Protein AF-A0AA37PFJ7-F1 (afdb_monomer_lite)

pLDDT: mean 74.72, std 22.12, range [34.47, 97.25]

Structure (mmCIF, N/CA/C/O backbone):
data_AF-A0AA37PFJ7-F1
#
_entry.id   AF-A0AA37PFJ7-F1
#
loop_
_atom_site.group_PDB
_atom_site.id
_atom_site.type_symbol
_atom_site.label_atom_id
_atom_site.label_alt_id
_atom_site.label_comp_id
_atom_site.label_asym_id
_atom_site.label_entity_id
_atom_site.label_seq_id
_atom_site.pdbx_PDB_ins_code
_atom_site.Cartn_x
_atom_site.Cartn_y
_atom_site.Cartn_z
_atom_site.occupancy
_atom_site.B_iso_or_equiv
_atom_site.auth_seq_id
_atom_site.auth_comp_id
_atom_site.auth_asym_id
_atom_site.auth_atom_id
_atom_site.pdbx_PDB_model_num
ATOM 1 N N . MET A 1 1 ? 37.209 66.286 32.927 1.00 44.06 1 MET A N 1
ATOM 2 C CA . MET A 1 1 ? 35.862 65.876 32.464 1.00 44.06 1 MET A CA 1
ATOM 3 C C . MET A 1 1 ? 36.017 65.627 30.972 1.00 44.06 1 MET A C 1
ATOM 5 O O . MET A 1 1 ? 36.435 66.546 30.296 1.00 44.06 1 MET A O 1
ATOM 9 N N . VAL A 1 2 ? 35.992 64.404 30.450 1.00 42.66 2 VAL A N 1
ATOM 10 C CA . VAL A 1 2 ? 34.821 63.535 30.268 1.00 42.66 2 VAL A CA 1
ATOM 11 C C . VAL A 1 2 ? 35.306 62.078 30.226 1.00 42.66 2 VAL A C 1
ATOM 13 O O . VAL A 1 2 ? 36.291 61.770 29.562 1.00 42.66 2 VAL A O 1
ATOM 16 N N . SER A 1 3 ? 34.635 61.210 30.981 1.00 43.53 3 SER A N 1
ATOM 17 C CA . SER A 1 3 ? 34.905 59.772 31.064 1.00 43.53 3 SER A CA 1
ATOM 18 C C . SER A 1 3 ? 34.132 59.056 29.953 1.00 43.53 3 SER A C 1
ATOM 20 O O . SER A 1 3 ? 32.911 59.192 29.884 1.00 43.53 3 SER A O 1
ATOM 22 N N . CYS A 1 4 ? 34.820 58.329 29.070 1.00 48.56 4 CYS A N 1
ATOM 23 C CA . CYS A 1 4 ? 34.180 57.508 28.041 1.00 48.56 4 CYS A CA 1
ATOM 24 C C . CYS A 1 4 ? 33.817 56.140 28.623 1.00 48.56 4 CYS A C 1
ATOM 26 O O . CYS A 1 4 ? 34.621 55.210 28.652 1.00 48.56 4 CYS A O 1
ATOM 28 N N . THR A 1 5 ? 32.581 56.045 29.099 1.00 54.16 5 THR A N 1
ATOM 29 C CA . THR A 1 5 ? 31.945 54.815 29.565 1.00 54.16 5 THR A CA 1
ATOM 30 C C . THR A 1 5 ? 31.661 53.901 28.369 1.00 54.16 5 THR A C 1
ATOM 32 O O . THR A 1 5 ? 30.782 54.187 27.558 1.00 54.16 5 THR A O 1
ATOM 35 N N . TYR A 1 6 ? 32.397 52.794 28.248 1.00 54.25 6 TYR A N 1
ATOM 36 C CA . TYR A 1 6 ? 32.083 51.722 27.302 1.00 54.25 6 TYR A CA 1
ATOM 37 C C . TYR A 1 6 ? 30.838 50.963 27.784 1.00 54.25 6 TYR A C 1
ATOM 39 O O . TYR A 1 6 ? 30.877 50.233 28.773 1.00 54.25 6 TYR A O 1
ATOM 47 N N . LEU A 1 7 ? 29.719 51.160 27.087 1.00 54.06 7 LEU A N 1
ATOM 48 C CA . LEU A 1 7 ? 28.482 50.402 27.266 1.00 54.06 7 LEU A CA 1
ATOM 49 C C . LEU A 1 7 ? 28.634 49.008 26.634 1.00 54.06 7 LEU A C 1
ATOM 51 O O . LEU A 1 7 ? 28.632 48.856 25.416 1.00 54.06 7 LEU A O 1
ATOM 55 N N . LEU A 1 8 ? 28.759 47.994 27.491 1.00 52.59 8 LEU A N 1
ATOM 56 C CA . LEU A 1 8 ? 28.626 46.573 27.165 1.00 52.59 8 LEU A CA 1
ATOM 57 C C . LEU A 1 8 ? 27.161 46.250 26.832 1.00 52.59 8 LEU A C 1
ATOM 59 O O . LEU A 1 8 ? 26.324 46.143 27.727 1.00 52.59 8 LEU A O 1
ATOM 63 N N . THR A 1 9 ? 26.842 46.053 25.555 1.00 57.44 9 THR A N 1
ATOM 64 C CA . THR A 1 9 ? 25.568 45.466 25.120 1.00 57.44 9 THR A CA 1
ATOM 65 C C . THR A 1 9 ? 25.668 43.938 25.120 1.00 57.44 9 THR A C 1
ATOM 67 O O . THR A 1 9 ? 26.065 43.308 24.143 1.00 57.44 9 THR A O 1
ATOM 70 N N . LEU A 1 10 ? 25.300 43.320 26.244 1.00 52.41 10 LEU A N 1
ATOM 71 C CA . LEU A 1 10 ? 25.029 41.882 26.327 1.00 52.41 10 LEU A CA 1
ATOM 72 C C . LEU A 1 10 ? 23.707 41.575 25.606 1.00 52.41 10 LEU A C 1
ATOM 74 O O . LEU A 1 10 ? 22.629 41.858 26.128 1.00 52.41 10 LEU A O 1
ATOM 78 N N . LEU A 1 11 ? 23.777 40.978 24.412 1.00 52.12 11 LEU A N 1
ATOM 79 C CA . LEU A 1 11 ? 22.624 40.304 23.812 1.00 52.12 11 LEU A CA 1
ATOM 80 C C . LEU A 1 11 ? 22.336 39.026 24.610 1.00 52.12 11 LEU A C 1
ATOM 82 O O . LEU A 1 11 ? 23.033 38.021 24.475 1.00 52.12 11 LEU A O 1
ATOM 86 N N . ALA A 1 12 ? 21.291 39.058 25.433 1.00 55.38 12 ALA A N 1
ATOM 87 C CA . ALA A 1 12 ? 20.716 37.853 26.010 1.00 55.38 12 ALA A CA 1
ATOM 88 C C . ALA A 1 12 ? 19.973 37.078 24.909 1.00 55.38 12 ALA A C 1
ATOM 90 O O . ALA A 1 12 ? 18.886 37.463 24.482 1.00 55.38 12 ALA A O 1
ATOM 91 N N . ALA A 1 13 ? 20.569 35.982 24.438 1.00 54.69 13 ALA A N 1
ATOM 92 C CA . ALA A 1 13 ? 19.876 34.995 23.624 1.00 54.69 13 ALA A CA 1
ATOM 93 C C . ALA A 1 13 ? 18.860 34.255 24.508 1.00 54.69 13 ALA A C 1
ATOM 95 O O . ALA A 1 13 ? 19.228 33.445 25.360 1.00 54.69 13 ALA A O 1
ATOM 96 N N . THR A 1 14 ? 17.571 34.531 24.323 1.00 52.75 14 THR A N 1
ATOM 97 C CA . THR A 1 14 ? 16.493 33.724 24.897 1.00 52.75 14 THR A CA 1
ATOM 98 C C . THR A 1 14 ? 16.440 32.387 24.163 1.00 52.75 14 THR A C 1
ATOM 100 O O . THR A 1 14 ? 15.768 32.223 23.147 1.00 52.75 14 THR A O 1
ATOM 103 N N . ALA A 1 15 ? 17.166 31.395 24.675 1.00 53.59 15 ALA A N 1
ATOM 104 C CA . ALA A 1 15 ? 16.909 30.009 24.320 1.00 53.59 15 ALA A CA 1
ATOM 105 C C . ALA A 1 15 ? 15.513 29.642 24.849 1.00 53.59 15 ALA A C 1
ATOM 107 O O . ALA A 1 15 ? 15.314 29.482 26.054 1.00 53.59 15 ALA A O 1
ATOM 108 N N . ALA A 1 16 ? 14.531 29.538 23.953 1.00 52.28 16 ALA A N 1
ATOM 109 C CA . ALA A 1 16 ? 13.254 28.913 24.259 1.00 52.28 16 ALA A CA 1
ATOM 110 C C . ALA A 1 16 ? 13.515 27.430 24.552 1.00 52.28 16 ALA A C 1
ATOM 112 O O . ALA A 1 16 ? 13.625 26.602 23.649 1.00 52.28 16 ALA A O 1
ATOM 113 N N . ILE A 1 17 ? 13.662 27.098 25.831 1.00 49.66 17 ILE A N 1
ATOM 114 C CA . ILE A 1 17 ? 13.702 25.716 26.290 1.00 49.66 17 ILE A CA 1
ATOM 115 C C . ILE A 1 17 ? 12.264 25.208 26.188 1.00 49.66 17 ILE A C 1
ATOM 117 O O . ILE A 1 17 ? 11.432 25.484 27.051 1.00 49.66 17 ILE A O 1
ATOM 121 N N . ALA A 1 18 ? 11.943 24.502 25.104 1.00 44.62 18 ALA A N 1
ATOM 122 C CA . ALA A 1 18 ? 10.756 23.662 25.059 1.00 44.62 18 ALA A CA 1
ATOM 123 C C . ALA A 1 18 ? 10.947 22.561 26.112 1.00 44.62 18 ALA A C 1
ATOM 125 O O . ALA A 1 18 ? 11.564 21.527 25.860 1.00 44.62 18 ALA A O 1
ATOM 126 N N . SER A 1 19 ? 10.508 22.841 27.339 1.00 48.56 19 SER A N 1
ATOM 127 C CA . SER A 1 19 ? 10.578 21.894 28.442 1.00 48.56 19 SER A CA 1
ATOM 128 C C . SER A 1 19 ? 9.683 20.697 28.105 1.00 48.56 19 SER 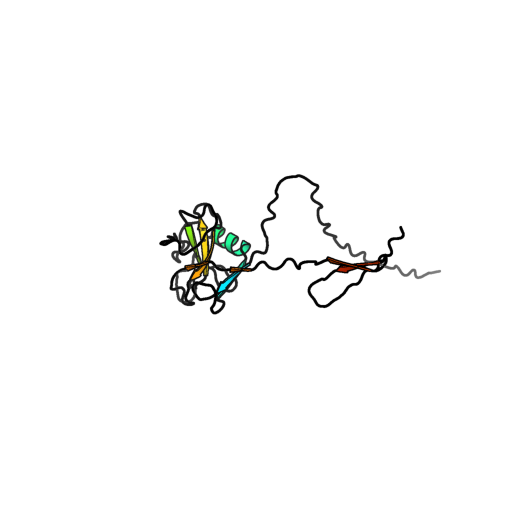A C 1
ATOM 130 O O . SER A 1 19 ? 8.525 20.904 27.726 1.00 48.56 19 SER A O 1
ATOM 132 N N . PRO A 1 20 ? 10.173 19.449 28.203 1.00 50.50 20 PRO A N 1
ATOM 133 C CA . PRO A 1 20 ? 9.321 18.290 28.012 1.00 50.50 20 PRO A CA 1
ATOM 134 C C . PRO A 1 20 ? 8.233 18.308 29.087 1.00 50.50 20 PRO A C 1
ATOM 136 O O . PRO A 1 20 ? 8.514 18.229 30.285 1.00 50.50 20 PRO A O 1
ATOM 139 N N . VAL A 1 21 ? 6.979 18.426 28.647 1.00 49.16 21 VAL A N 1
ATOM 140 C CA . VAL A 1 21 ? 5.801 18.295 29.505 1.00 49.16 21 VAL A CA 1
ATOM 141 C C . VAL A 1 21 ? 5.870 16.925 30.176 1.00 49.16 21 VAL A C 1
ATOM 143 O O . VAL A 1 21 ? 5.708 15.891 29.528 1.00 49.16 21 VAL A O 1
ATOM 146 N N . ARG A 1 22 ? 6.131 16.903 31.486 1.00 38.47 22 ARG A N 1
ATOM 147 C CA . ARG A 1 22 ? 5.979 15.688 32.285 1.00 38.47 22 ARG A CA 1
ATOM 148 C C . ARG A 1 22 ? 4.489 15.438 32.471 1.00 38.47 22 ARG A C 1
ATOM 150 O O . ARG A 1 22 ? 3.836 16.110 33.263 1.00 38.47 22 ARG A O 1
ATOM 157 N N . LEU A 1 23 ? 3.956 14.479 31.719 1.00 38.97 23 LEU A N 1
ATOM 158 C CA . LEU A 1 23 ? 2.623 13.941 31.957 1.00 38.97 23 LEU A CA 1
ATOM 159 C C . LEU A 1 23 ? 2.642 13.184 33.288 1.00 38.97 23 LEU A C 1
ATOM 161 O O . LEU A 1 23 ? 3.311 12.163 33.439 1.00 38.97 23 LEU A O 1
ATOM 165 N N . SER A 1 24 ? 1.941 13.760 34.260 1.00 43.47 24 SER A N 1
ATOM 166 C CA . SER A 1 24 ? 1.684 13.172 35.566 1.00 43.47 24 SER A CA 1
ATOM 167 C C . SER A 1 24 ? 0.858 11.892 35.421 1.00 43.47 24 SER A C 1
ATOM 169 O O . SER A 1 24 ? -0.061 11.823 34.605 1.00 43.47 24 SER A O 1
ATOM 171 N N . ASN A 1 25 ? 1.218 10.896 36.228 1.00 46.00 25 ASN A N 1
ATOM 172 C CA . ASN A 1 25 ? 0.570 9.600 36.395 1.00 46.00 25 ASN A CA 1
ATOM 173 C C . ASN A 1 25 ? -0.961 9.660 36.289 1.00 46.00 25 ASN A C 1
ATOM 175 O O . ASN A 1 25 ? -1.621 10.174 37.190 1.00 46.00 25 ASN A O 1
ATOM 179 N N . GLN A 1 26 ? -1.515 9.000 35.274 1.00 39.00 26 GLN A N 1
ATOM 180 C CA . GLN A 1 26 ? -2.791 8.303 35.400 1.00 39.00 26 GLN A CA 1
ATOM 181 C C . GLN A 1 26 ? -2.693 6.955 34.687 1.00 39.00 26 GLN A C 1
ATOM 183 O O . GLN A 1 26 ? -2.233 6.877 33.550 1.00 39.00 26 GLN A O 1
ATOM 188 N N . ASN A 1 27 ? -3.131 5.905 35.386 1.00 42.22 27 ASN A N 1
ATOM 189 C CA . ASN A 1 27 ? -3.276 4.515 34.946 1.00 42.22 27 ASN A CA 1
ATOM 190 C C . ASN A 1 27 ? -4.307 4.359 33.806 1.00 42.22 27 ASN A C 1
ATOM 192 O O . ASN A 1 27 ? -5.253 3.582 33.898 1.00 42.22 27 ASN A O 1
ATOM 196 N N . GLY A 1 28 ? -4.134 5.092 32.713 1.00 35.62 28 GLY A N 1
ATOM 197 C CA . GLY A 1 28 ? -4.695 4.756 31.417 1.00 35.62 28 GLY A CA 1
ATOM 198 C C . GLY A 1 28 ? -3.592 4.094 30.612 1.00 35.62 28 GLY A C 1
ATOM 199 O O . GLY A 1 28 ? -2.492 4.633 30.509 1.00 35.62 28 GLY A O 1
ATOM 200 N N . THR A 1 29 ? -3.856 2.929 30.031 1.00 34.47 29 THR A N 1
ATOM 201 C CA . THR A 1 29 ? -2.996 2.336 29.003 1.00 34.47 29 THR A CA 1
ATOM 202 C C . THR A 1 29 ? -3.024 3.257 27.782 1.00 34.47 29 THR A C 1
ATOM 204 O O . THR A 1 29 ? -3.732 3.029 26.802 1.00 34.47 29 THR A O 1
ATOM 207 N N . VAL A 1 30 ? -2.260 4.347 27.838 1.00 35.28 30 VAL A N 1
ATOM 208 C CA . VAL A 1 30 ? -1.892 5.126 26.668 1.00 35.28 30 VAL A CA 1
ATOM 209 C C . VAL A 1 30 ? -1.011 4.188 25.862 1.00 35.28 30 VAL A C 1
ATOM 211 O O . VAL A 1 30 ? 0.186 4.059 26.109 1.00 35.28 30 VAL A O 1
ATOM 214 N N . LYS A 1 31 ? -1.615 3.480 24.901 1.00 39.28 31 LYS A N 1
ATOM 215 C CA . LYS A 1 31 ? -0.871 2.991 23.746 1.00 39.28 31 LYS A CA 1
ATOM 216 C C . LYS A 1 31 ? -0.288 4.240 23.107 1.00 39.28 31 LYS A C 1
ATOM 218 O O . LYS A 1 31 ? -0.955 4.889 22.303 1.00 39.28 31 LYS A O 1
ATOM 223 N N . ILE A 1 32 ? 0.931 4.600 23.501 1.00 42.00 32 ILE A N 1
ATOM 224 C CA . ILE A 1 32 ? 1.803 5.420 22.677 1.00 42.00 32 ILE A CA 1
ATOM 225 C C . ILE A 1 32 ? 1.783 4.678 21.347 1.00 42.00 32 ILE A C 1
ATOM 227 O O . ILE A 1 32 ? 2.291 3.559 21.249 1.00 42.00 32 ILE A O 1
ATOM 231 N N . ARG A 1 33 ? 1.032 5.210 20.372 1.00 45.19 33 ARG A N 1
ATOM 232 C CA . ARG A 1 33 ? 1.065 4.713 18.998 1.00 45.19 33 ARG A CA 1
ATOM 233 C C . ARG A 1 33 ? 2.544 4.595 18.693 1.00 45.19 33 ARG A C 1
ATOM 235 O O . ARG A 1 33 ? 3.248 5.569 18.932 1.00 45.19 33 ARG A O 1
ATOM 242 N N . GLN A 1 34 ? 3.007 3.411 18.305 1.00 50.22 34 GLN A N 1
ATOM 243 C CA . GLN A 1 34 ? 4.405 3.161 17.968 1.00 50.22 34 GLN A CA 1
ATOM 244 C C . GLN A 1 34 ? 4.764 4.028 16.750 1.00 50.22 34 GLN A C 1
ATOM 246 O O . GLN A 1 34 ? 4.781 3.562 15.615 1.00 50.22 34 GLN A O 1
ATOM 251 N N . SER A 1 35 ? 4.955 5.323 16.989 1.00 48.84 35 SER A N 1
ATOM 252 C CA . SER A 1 35 ? 5.447 6.317 16.057 1.00 48.84 35 SER A CA 1
ATOM 253 C C . SER A 1 35 ? 6.866 5.889 15.737 1.00 48.84 35 SER A C 1
ATOM 255 O O . SER A 1 35 ? 7.705 5.842 16.638 1.00 48.84 35 SER A O 1
ATOM 257 N N . GLY A 1 36 ? 7.098 5.485 14.491 1.00 65.94 36 GLY A N 1
ATOM 258 C CA . GLY A 1 36 ? 8.381 4.926 14.055 1.00 65.94 36 GLY A CA 1
ATOM 259 C C . GLY A 1 36 ? 8.338 3.483 13.549 1.00 65.94 36 GLY A C 1
ATOM 260 O O . GLY A 1 36 ? 9.388 2.927 13.251 1.00 65.94 36 GLY A O 1
ATOM 261 N N . GLN A 1 37 ? 7.162 2.862 13.411 1.00 86.69 37 GLN A N 1
ATOM 262 C CA . GLN A 1 37 ? 7.065 1.586 12.696 1.00 86.69 37 GLN A CA 1
ATOM 263 C C . GLN A 1 37 ? 7.320 1.780 11.201 1.00 86.69 37 GLN A C 1
ATOM 265 O O . GLN A 1 37 ? 6.560 2.475 10.519 1.00 86.69 37 GLN A O 1
ATOM 270 N N . VAL A 1 38 ? 8.378 1.146 10.699 1.00 91.00 38 VAL A N 1
ATOM 271 C CA . VAL A 1 38 ? 8.742 1.136 9.281 1.00 91.00 38 VAL A CA 1
ATOM 272 C C . VAL A 1 38 ? 8.499 -0.261 8.729 1.00 91.00 38 VAL A C 1
ATOM 274 O O . VAL A 1 38 ? 8.903 -1.259 9.322 1.00 91.00 38 VAL A O 1
ATOM 277 N N . TYR A 1 39 ? 7.800 -0.340 7.601 1.00 92.62 39 TYR A N 1
ATOM 278 C CA . TYR A 1 39 ? 7.599 -1.585 6.873 1.00 92.62 39 TYR A CA 1
ATOM 279 C C . TYR A 1 39 ? 8.597 -1.657 5.730 1.00 92.62 39 TYR A C 1
ATOM 281 O O . TYR A 1 39 ? 8.601 -0.784 4.861 1.00 92.62 39 TYR A O 1
ATOM 289 N N . VAL A 1 40 ? 9.394 -2.720 5.710 1.00 93.69 40 VAL A N 1
ATOM 290 C CA . VAL A 1 40 ? 10.349 -3.012 4.642 1.00 93.69 40 VAL A CA 1
ATOM 291 C C . VAL A 1 40 ? 9.772 -4.108 3.761 1.00 93.69 40 VAL A C 1
ATOM 293 O O . VAL A 1 40 ? 9.482 -5.218 4.214 1.00 93.69 40 VAL A O 1
ATOM 296 N N . CYS A 1 41 ? 9.591 -3.787 2.485 1.00 93.94 41 CYS A N 1
ATOM 297 C CA . CYS A 1 41 ? 9.020 -4.688 1.498 1.00 93.94 41 CYS A CA 1
ATOM 298 C C . CYS A 1 41 ? 10.114 -5.230 0.582 1.00 93.94 41 CYS A C 1
ATOM 300 O O . CYS A 1 41 ? 10.867 -4.457 -0.018 1.00 93.94 41 CYS A O 1
ATOM 302 N N . LYS A 1 42 ? 10.172 -6.553 0.428 1.00 94.56 42 LYS A N 1
ATOM 303 C CA . LYS A 1 42 ? 11.129 -7.237 -0.451 1.00 94.56 42 LYS A CA 1
ATOM 304 C C . LYS A 1 42 ? 10.407 -8.163 -1.423 1.00 94.56 42 LYS A C 1
ATOM 306 O O . LYS A 1 42 ? 9.259 -8.540 -1.190 1.00 94.56 42 LYS A O 1
ATOM 311 N N . ALA A 1 43 ? 11.089 -8.511 -2.508 1.00 92.75 43 ALA A N 1
ATOM 312 C CA . ALA A 1 43 ? 10.621 -9.506 -3.461 1.00 92.75 43 ALA A CA 1
ATOM 313 C C . ALA A 1 43 ? 10.556 -10.909 -2.854 1.00 92.75 43 ALA A C 1
ATOM 315 O O . ALA A 1 43 ? 11.242 -11.194 -1.872 1.00 92.75 43 ALA A O 1
ATOM 316 N N . GLY A 1 44 ? 9.760 -11.775 -3.485 1.00 89.94 44 GLY A N 1
ATOM 317 C CA . GLY A 1 44 ? 9.537 -13.147 -3.032 1.00 89.94 44 GLY A CA 1
ATOM 318 C C . GLY A 1 44 ? 8.483 -13.247 -1.930 1.00 89.94 44 GLY A C 1
ATOM 319 O O . GLY A 1 44 ? 8.314 -12.334 -1.124 1.00 89.94 44 GLY A O 1
ATOM 320 N N . ALA A 1 45 ? 7.776 -14.378 -1.887 1.00 88.69 45 ALA A N 1
ATOM 321 C CA . ALA A 1 45 ? 6.659 -14.608 -0.966 1.00 88.69 45 ALA A CA 1
ATOM 322 C C . ALA A 1 45 ? 7.054 -14.496 0.520 1.00 88.69 45 ALA A C 1
ATOM 324 O O . ALA A 1 45 ? 6.210 -14.225 1.373 1.00 88.69 45 ALA A O 1
ATOM 325 N N . ASN A 1 46 ? 8.344 -14.679 0.823 1.00 88.44 46 ASN A N 1
ATOM 326 C CA . ASN A 1 46 ? 8.893 -14.660 2.176 1.00 88.44 46 ASN A CA 1
ATOM 327 C C . ASN A 1 46 ? 9.733 -13.406 2.485 1.00 88.44 46 ASN A C 1
ATOM 329 O O . ASN A 1 46 ? 10.368 -13.358 3.535 1.00 88.44 46 ASN A O 1
ATOM 333 N N . ASN A 1 47 ? 9.729 -12.380 1.622 1.00 89.25 47 ASN A N 1
ATOM 334 C CA . ASN A 1 47 ? 10.606 -11.200 1.727 1.00 89.25 47 ASN A CA 1
ATOM 335 C C . ASN A 1 47 ? 12.115 -11.533 1.726 1.00 89.25 47 ASN A C 1
ATOM 337 O O . ASN A 1 47 ? 12.905 -10.889 2.420 1.00 89.25 47 ASN A O 1
ATOM 341 N N . ASP A 1 48 ? 12.526 -12.533 0.960 1.00 89.38 48 ASP A N 1
ATOM 342 C CA . ASP A 1 48 ? 13.901 -13.032 0.848 1.00 89.38 48 ASP A CA 1
ATOM 343 C C . ASP A 1 48 ? 14.672 -12.451 -0.350 1.00 89.38 48 ASP A C 1
ATOM 345 O O . ASP A 1 48 ? 15.888 -12.612 -0.450 1.00 89.38 48 ASP A O 1
ATOM 349 N N . GLY A 1 49 ? 13.985 -11.743 -1.245 1.00 90.19 49 GLY A N 1
ATOM 350 C CA . GLY A 1 49 ? 14.569 -11.146 -2.439 1.00 90.19 49 GLY A CA 1
ATOM 351 C C . GLY A 1 49 ? 15.002 -9.683 -2.291 1.00 90.19 49 GLY A C 1
ATOM 352 O O . GLY A 1 49 ? 15.223 -9.146 -1.205 1.00 90.19 49 GLY A O 1
ATOM 353 N N . VAL A 1 50 ? 15.113 -9.019 -3.445 1.00 91.31 50 VAL A N 1
ATOM 354 C CA . VAL A 1 50 ? 15.530 -7.614 -3.558 1.00 91.31 50 VAL A CA 1
ATOM 355 C C . VAL A 1 50 ? 14.536 -6.689 -2.856 1.00 91.31 50 VAL A C 1
ATOM 357 O O . VAL A 1 50 ? 13.323 -6.826 -3.024 1.00 91.31 50 VAL A O 1
ATOM 360 N N . THR A 1 51 ? 15.049 -5.716 -2.104 1.00 92.69 51 THR A N 1
ATOM 361 C CA . THR A 1 51 ? 14.238 -4.676 -1.464 1.00 92.69 51 THR A CA 1
ATOM 362 C C . THR A 1 51 ? 13.521 -3.830 -2.506 1.00 92.69 51 THR A C 1
ATOM 364 O O . THR A 1 51 ? 14.147 -3.221 -3.371 1.00 92.69 51 THR A O 1
ATOM 367 N N . TYR A 1 52 ? 12.195 -3.769 -2.399 1.00 91.25 52 TYR A N 1
ATOM 368 C CA . TYR A 1 52 ? 11.397 -2.806 -3.144 1.00 91.25 52 TYR A CA 1
ATOM 369 C C . TYR A 1 52 ? 11.521 -1.429 -2.538 1.00 91.25 52 TYR A C 1
ATOM 371 O O . TYR A 1 52 ? 11.692 -0.472 -3.277 1.00 91.25 52 TYR A O 1
ATOM 379 N N . GLY A 1 53 ? 11.427 -1.341 -1.214 1.00 91.88 53 GLY A N 1
ATOM 380 C CA . GLY A 1 53 ? 11.506 -0.085 -0.499 1.00 91.88 53 GLY A CA 1
ATOM 381 C C . GLY A 1 53 ? 10.915 -0.164 0.896 1.00 91.88 53 GLY A C 1
ATOM 382 O O . GLY A 1 53 ? 10.540 -1.237 1.380 1.00 91.88 53 GLY A O 1
ATOM 383 N N . GLU A 1 54 ? 10.820 1.002 1.514 1.00 92.94 54 GLU A N 1
ATOM 384 C CA . GLU A 1 54 ? 10.331 1.181 2.871 1.00 92.94 54 GLU A CA 1
ATOM 385 C C . GLU A 1 54 ? 9.184 2.190 2.913 1.00 92.94 54 GLU A C 1
ATOM 387 O O . GLU A 1 54 ? 9.081 3.106 2.091 1.00 92.94 54 GLU A O 1
ATOM 392 N N . VAL A 1 55 ? 8.283 2.009 3.873 1.00 92.81 55 VAL A N 1
ATOM 393 C CA . VAL A 1 55 ? 7.200 2.955 4.135 1.00 92.81 55 VAL A CA 1
ATOM 394 C C . VAL A 1 55 ? 6.918 3.008 5.629 1.00 92.81 55 VAL A C 1
ATOM 396 O O . VAL A 1 55 ? 6.741 1.979 6.284 1.00 92.81 55 VAL A O 1
ATOM 399 N N . SER A 1 56 ? 6.869 4.217 6.185 1.00 92.06 56 SER A N 1
ATOM 400 C CA . SER A 1 56 ? 6.453 4.391 7.573 1.00 92.06 56 SER A CA 1
ATOM 401 C C . SER A 1 56 ? 4.947 4.168 7.698 1.00 92.06 56 SER A C 1
ATOM 403 O O . SER A 1 56 ? 4.157 4.548 6.824 1.00 92.06 56 SER A O 1
ATOM 405 N N . GLN A 1 57 ? 4.533 3.563 8.808 1.00 91.69 57 GLN A N 1
ATOM 406 C CA . GLN A 1 57 ? 3.120 3.341 9.097 1.00 91.69 57 GLN A CA 1
ATOM 407 C C . GLN A 1 57 ? 2.329 4.653 9.080 1.00 91.69 57 GLN A C 1
ATOM 409 O O . GLN A 1 57 ? 1.224 4.704 8.547 1.00 91.69 57 GLN A O 1
ATOM 414 N N . ASP A 1 58 ? 2.912 5.724 9.617 1.00 91.44 58 ASP A N 1
ATOM 415 C CA . ASP A 1 58 ? 2.262 7.029 9.711 1.00 91.44 58 ASP A CA 1
ATOM 416 C C . ASP A 1 58 ? 2.039 7.662 8.329 1.00 91.44 58 ASP A C 1
ATOM 418 O O . ASP A 1 58 ? 0.948 8.170 8.058 1.00 91.44 58 ASP A O 1
ATOM 422 N N . CYS A 1 59 ? 3.013 7.559 7.415 1.00 92.50 59 CYS A N 1
ATOM 423 C CA . CYS A 1 59 ? 2.838 8.001 6.029 1.00 92.50 59 CYS A CA 1
ATOM 424 C C . CYS A 1 59 ? 1.754 7.183 5.322 1.00 92.50 59 CYS A C 1
ATOM 426 O O . CYS A 1 59 ? 0.860 7.756 4.699 1.00 92.50 59 CYS A O 1
ATOM 428 N N . ALA A 1 60 ? 1.783 5.856 5.472 1.00 93.69 60 ALA A N 1
ATOM 429 C CA . ALA A 1 60 ? 0.772 4.976 4.894 1.00 93.69 60 ALA A CA 1
ATOM 430 C C . ALA A 1 60 ? -0.642 5.330 5.393 1.00 93.69 60 ALA A C 1
ATOM 432 O O . ALA A 1 60 ? -1.579 5.386 4.593 1.00 93.69 60 ALA A O 1
ATOM 433 N N . ILE A 1 61 ? -0.779 5.642 6.689 1.00 94.31 61 ILE A N 1
ATOM 434 C CA . ILE A 1 61 ? -2.025 6.125 7.299 1.00 94.31 61 ILE A CA 1
ATOM 435 C C . ILE A 1 61 ? -2.479 7.454 6.707 1.00 94.31 61 ILE A C 1
ATOM 437 O O . ILE A 1 61 ? -3.661 7.606 6.399 1.00 94.31 61 ILE A O 1
ATOM 441 N N . GLY A 1 62 ? -1.565 8.405 6.526 1.00 94.31 62 GLY A N 1
ATOM 442 C CA . GLY A 1 62 ? -1.873 9.668 5.859 1.00 94.31 62 GLY A CA 1
ATOM 443 C C . GLY A 1 62 ? -2.440 9.450 4.455 1.00 94.31 62 GLY A C 1
ATOM 444 O O . GLY A 1 62 ? -3.490 9.998 4.123 1.00 94.31 62 GLY A O 1
ATOM 445 N N . TYR A 1 63 ? -1.802 8.589 3.660 1.00 95.19 63 TYR A N 1
ATOM 446 C CA . TYR A 1 63 ? -2.177 8.377 2.260 1.00 95.19 63 TYR A CA 1
ATOM 447 C C . TYR A 1 63 ? -3.546 7.734 2.088 1.00 95.19 63 TYR A C 1
ATOM 449 O O . TYR A 1 63 ? -4.340 8.219 1.284 1.00 95.19 63 TYR A O 1
ATOM 457 N N . PHE A 1 64 ? -3.862 6.671 2.835 1.00 95.75 64 PHE A N 1
ATOM 458 C CA . PHE A 1 64 ? -5.179 6.051 2.675 1.00 95.75 64 PHE A CA 1
ATOM 459 C C . PHE A 1 64 ? -6.307 6.897 3.266 1.00 95.75 64 PHE A C 1
ATOM 461 O O . PHE A 1 64 ? -7.439 6.806 2.798 1.00 95.75 64 PHE A O 1
ATOM 468 N N . ARG A 1 65 ? -6.029 7.728 4.279 1.00 96.25 65 ARG A N 1
ATOM 469 C CA . ARG A 1 65 ? -7.032 8.659 4.816 1.00 96.25 65 ARG A CA 1
ATOM 470 C C . ARG A 1 65 ? -7.381 9.745 3.813 1.00 96.25 65 ARG A C 1
ATOM 472 O O . ARG A 1 65 ? -8.547 10.102 3.711 1.00 96.25 65 ARG A O 1
ATOM 479 N N . GLU A 1 66 ? -6.388 10.227 3.071 1.00 95.12 66 GLU A N 1
ATOM 480 C CA . GLU A 1 66 ? -6.605 11.165 1.971 1.00 95.12 66 GLU A CA 1
ATOM 481 C C . GLU A 1 66 ? -7.374 10.506 0.816 1.00 95.12 66 GLU A C 1
ATOM 483 O O . GLU A 1 66 ? -8.318 11.085 0.286 1.00 95.12 66 GLU A O 1
ATOM 488 N N . ALA A 1 67 ? -6.999 9.279 0.445 1.00 95.25 67 ALA A N 1
ATOM 489 C CA . ALA A 1 67 ? -7.622 8.558 -0.663 1.00 95.25 67 ALA A CA 1
ATOM 490 C C . ALA A 1 67 ? -9.052 8.066 -0.355 1.00 95.25 67 ALA A C 1
ATOM 492 O O . ALA A 1 67 ? -9.863 7.883 -1.265 1.00 95.25 67 ALA A O 1
ATOM 493 N N . GLY A 1 68 ? -9.376 7.822 0.918 1.00 96.25 68 GLY A N 1
ATOM 494 C CA . GLY A 1 68 ? -10.671 7.291 1.333 1.00 96.25 68 GLY A CA 1
ATOM 495 C C . GLY A 1 68 ? -10.927 5.887 0.774 1.00 96.25 68 GLY A C 1
ATOM 496 O O . GLY A 1 68 ? -10.032 5.052 0.720 1.00 96.25 68 GLY A O 1
ATOM 497 N N . THR A 1 69 ? -12.160 5.600 0.360 1.00 95.94 69 THR A N 1
ATOM 498 C CA . THR A 1 69 ? -12.569 4.294 -0.211 1.00 95.94 69 THR A CA 1
ATOM 499 C C . THR A 1 69 ? -13.086 4.396 -1.645 1.00 95.94 69 THR A C 1
ATOM 501 O O . THR A 1 69 ? -13.437 3.385 -2.257 1.00 95.94 69 THR A O 1
ATOM 504 N N . LYS A 1 70 ? -13.143 5.612 -2.198 1.00 95.44 70 LYS A N 1
ATOM 505 C CA . LYS A 1 70 ? -13.653 5.878 -3.542 1.00 95.44 70 LYS A CA 1
ATOM 506 C C . LYS A 1 70 ? -12.498 5.889 -4.531 1.00 95.44 70 LYS A C 1
ATOM 508 O O . LYS A 1 70 ? -11.576 6.679 -4.382 1.00 95.44 70 LYS A O 1
ATOM 513 N N . ALA A 1 71 ? -12.588 5.059 -5.565 1.00 95.06 71 ALA A N 1
ATOM 514 C CA . ALA A 1 71 ? -11.594 5.046 -6.627 1.00 95.06 71 ALA A CA 1
ATOM 515 C C . ALA A 1 71 ? -11.523 6.407 -7.347 1.00 95.06 71 ALA A C 1
ATOM 517 O O . ALA A 1 71 ? -12.549 6.956 -7.759 1.00 95.06 71 ALA A O 1
ATOM 518 N N . GLY A 1 72 ? -10.306 6.923 -7.515 1.00 93.12 72 GLY A N 1
ATOM 519 C CA . GLY A 1 72 ? -9.998 8.034 -8.408 1.00 93.12 72 GLY A CA 1
ATOM 520 C C . GLY A 1 72 ? -9.788 7.567 -9.852 1.00 93.12 72 GLY A C 1
ATOM 521 O O . GLY A 1 72 ? -10.053 6.416 -10.208 1.00 93.12 72 GLY A O 1
ATOM 522 N N . PHE A 1 73 ? -9.255 8.448 -10.700 1.00 93.69 73 PHE A N 1
ATOM 523 C CA . PHE A 1 73 ? -9.019 8.156 -12.123 1.00 93.69 73 PHE A CA 1
ATOM 524 C C . PHE A 1 73 ? -7.991 7.044 -12.375 1.00 93.69 73 PHE A C 1
ATOM 526 O O . PHE A 1 73 ? -7.971 6.446 -13.452 1.00 93.69 73 PHE A O 1
ATOM 533 N N . SER A 1 74 ? -7.144 6.745 -11.392 1.00 94.19 74 SER A N 1
ATOM 534 C CA . SER A 1 74 ? -6.218 5.607 -11.433 1.00 94.19 74 SER A CA 1
ATOM 535 C C . SER A 1 74 ? -6.908 4.241 -11.303 1.00 94.19 74 SER A C 1
ATOM 537 O O . SER A 1 74 ? -6.284 3.211 -11.577 1.00 94.19 74 SER A O 1
ATOM 539 N N . GLY A 1 75 ? -8.167 4.216 -10.849 1.00 95.00 75 GLY A N 1
ATOM 540 C CA . GLY A 1 75 ? -8.861 3.008 -10.399 1.00 95.00 75 GLY A CA 1
ATOM 541 C C . GLY A 1 75 ? -8.509 2.585 -8.968 1.00 95.00 75 GLY A C 1
ATOM 542 O O . GLY A 1 75 ? -8.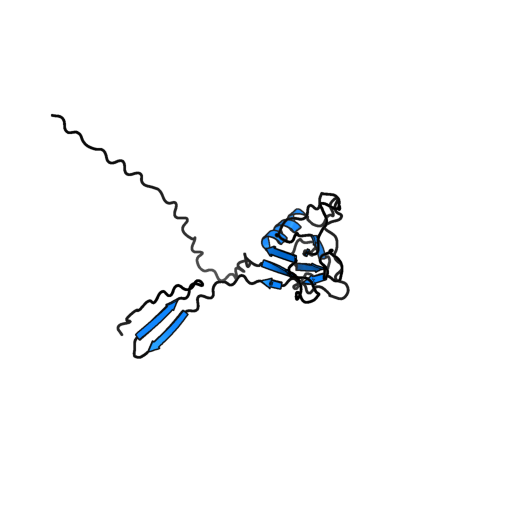953 1.527 -8.530 1.00 95.00 75 GLY A O 1
ATOM 543 N N . TYR A 1 76 ? -7.720 3.387 -8.247 1.00 95.88 76 TYR A N 1
ATOM 544 C CA . TYR A 1 76 ? -7.390 3.203 -6.835 1.00 95.88 76 TYR A CA 1
ATOM 545 C C . TYR A 1 76 ? -7.967 4.333 -5.975 1.00 95.88 76 TYR A C 1
ATOM 547 O O . TYR A 1 76 ? -8.152 5.436 -6.488 1.00 95.88 76 TYR A O 1
ATOM 555 N N . PRO A 1 77 ? -8.210 4.097 -4.676 1.00 96.31 77 PRO A N 1
ATOM 556 C CA . PRO A 1 77 ? -8.151 2.804 -3.993 1.00 96.31 77 PRO A CA 1
ATOM 557 C C . PRO A 1 77 ? -9.229 1.839 -4.490 1.00 96.31 77 PRO A C 1
ATOM 559 O O . PRO A 1 77 ? -10.277 2.257 -4.979 1.00 96.31 77 PRO A O 1
ATOM 562 N N . LYS A 1 78 ? -8.968 0.535 -4.381 1.00 96.06 78 LYS A N 1
ATOM 563 C CA . LYS A 1 78 ? -9.919 -0.506 -4.798 1.00 96.06 78 LYS A CA 1
ATOM 564 C C . LYS A 1 78 ? -10.064 -1.578 -3.737 1.00 96.06 78 LYS A C 1
ATOM 566 O O . LYS A 1 78 ? -9.161 -1.770 -2.928 1.00 96.06 78 LYS A O 1
ATOM 571 N N . LYS A 1 79 ? -11.178 -2.307 -3.779 1.00 96.00 79 LYS A N 1
ATOM 572 C CA . LYS A 1 79 ? -11.395 -3.453 -2.894 1.00 96.00 79 LYS A CA 1
ATOM 573 C C . LYS A 1 79 ? -10.335 -4.526 -3.142 1.00 96.00 79 LYS A C 1
ATOM 575 O O . LYS A 1 79 ? -10.029 -4.859 -4.289 1.00 96.00 79 LYS A O 1
ATOM 580 N N . PHE A 1 80 ? -9.803 -5.054 -2.052 1.00 95.00 80 PHE A N 1
ATOM 581 C CA . PHE A 1 80 ? -8.902 -6.187 -2.018 1.00 95.00 80 PHE A CA 1
ATOM 582 C C . PHE A 1 80 ? -9.650 -7.384 -1.445 1.00 95.00 80 PHE A C 1
ATOM 584 O O . PHE A 1 80 ? -10.147 -7.345 -0.319 1.00 95.00 80 PHE A O 1
ATOM 591 N N . ASP A 1 81 ? -9.726 -8.441 -2.242 1.00 89.75 81 ASP A N 1
ATOM 592 C CA . ASP A 1 81 ? -10.269 -9.717 -1.812 1.00 89.75 81 ASP A CA 1
ATOM 593 C C . ASP A 1 81 ? -9.097 -10.624 -1.431 1.00 89.75 81 ASP A C 1
ATOM 595 O O . ASP A 1 81 ? -8.294 -11.006 -2.288 1.00 89.75 81 ASP A O 1
ATOM 599 N N . ASN A 1 82 ? -8.961 -10.920 -0.137 1.00 88.69 82 ASN A N 1
ATOM 600 C CA . ASN A 1 82 ? -7.866 -11.723 0.408 1.00 88.69 82 ASN A CA 1
ATOM 601 C C . ASN A 1 82 ? -8.107 -13.223 0.176 1.00 88.69 82 ASN A C 1
ATOM 603 O O . ASN A 1 82 ? -8.107 -14.028 1.111 1.00 88.69 82 ASN A O 1
ATOM 607 N N . LYS A 1 83 ? -8.360 -13.602 -1.081 1.00 83.62 83 LYS A N 1
ATOM 608 C CA . LYS A 1 83 ? -8.650 -14.986 -1.461 1.00 83.62 83 LYS A CA 1
ATOM 609 C C . LYS A 1 83 ? -7.506 -15.896 -1.028 1.00 83.62 83 LYS A C 1
ATOM 611 O O . LYS A 1 83 ? -6.343 -15.614 -1.299 1.00 83.62 83 LYS A O 1
ATOM 616 N N . GLY A 1 84 ? -7.849 -16.987 -0.348 1.00 81.50 84 GLY A N 1
ATOM 617 C CA . GLY A 1 84 ? -6.869 -17.946 0.165 1.00 81.50 84 GLY A CA 1
ATOM 618 C C . GLY A 1 84 ? -6.064 -17.459 1.375 1.00 81.50 84 GLY A C 1
ATOM 619 O O . GLY A 1 84 ? -5.107 -18.128 1.745 1.00 81.50 84 GLY A O 1
ATOM 620 N N . ASN A 1 85 ? -6.436 -16.333 2.002 1.00 84.75 85 ASN A N 1
ATOM 621 C CA . ASN A 1 85 ? -5.758 -15.774 3.180 1.00 84.75 85 ASN A CA 1
ATOM 622 C C . ASN A 1 85 ? -4.247 -15.553 2.976 1.00 84.75 85 ASN A C 1
ATOM 624 O O . ASN A 1 85 ? -3.449 -15.749 3.894 1.00 84.75 85 ASN A O 1
ATOM 628 N N . VAL A 1 86 ? -3.861 -15.140 1.765 1.00 89.25 86 VAL A N 1
ATOM 629 C CA . VAL A 1 86 ? -2.460 -14.892 1.380 1.00 89.25 86 VAL A CA 1
ATOM 630 C C . VAL A 1 86 ? -1.825 -13.770 2.202 1.00 89.25 86 VAL A C 1
ATOM 632 O O . VAL A 1 86 ? -0.657 -13.851 2.574 1.00 89.25 86 VAL A O 1
ATOM 635 N N . MET A 1 87 ? -2.614 -12.753 2.556 1.00 91.12 87 MET A N 1
ATOM 636 C CA . MET A 1 87 ? -2.217 -11.706 3.490 1.00 91.12 87 MET A CA 1
ATOM 637 C C . MET A 1 87 ? -2.682 -12.053 4.903 1.00 91.12 87 MET A C 1
ATOM 639 O O . MET A 1 87 ? -3.857 -12.342 5.138 1.00 91.12 87 MET A O 1
ATOM 643 N N . LYS A 1 88 ? -1.778 -11.937 5.872 1.00 90.75 88 LYS A N 1
ATOM 644 C CA . LYS A 1 88 ? -2.080 -12.044 7.301 1.00 90.75 88 LYS A CA 1
ATOM 645 C C . LYS A 1 88 ? -2.311 -10.647 7.863 1.00 90.75 88 LYS A C 1
ATOM 647 O O . LYS A 1 88 ? -1.359 -9.903 8.091 1.00 90.75 88 LYS A O 1
ATOM 652 N N . PHE A 1 89 ? -3.567 -10.266 8.063 1.00 89.69 89 PHE A N 1
ATOM 653 C CA . PHE A 1 89 ? -3.903 -8.985 8.685 1.00 89.69 89 PHE A CA 1
ATOM 654 C C . PHE A 1 89 ? -4.094 -9.118 10.196 1.00 89.69 89 PHE A C 1
ATOM 656 O O . PHE A 1 89 ? -4.403 -10.191 10.715 1.00 89.69 89 PHE A O 1
ATOM 663 N N . ALA A 1 90 ? -3.919 -8.005 10.909 1.00 80.12 90 ALA A N 1
ATOM 664 C CA . ALA A 1 90 ? -4.274 -7.925 12.320 1.00 80.12 90 ALA A CA 1
ATOM 665 C C . ALA A 1 90 ? -5.791 -8.107 12.525 1.00 80.12 90 ALA A C 1
ATOM 667 O O . ALA A 1 90 ? -6.591 -7.896 11.614 1.00 80.12 90 ALA A O 1
ATOM 668 N N . SER A 1 91 ? -6.200 -8.453 13.748 1.00 82.00 91 SER A N 1
ATOM 669 C CA . SER A 1 91 ? -7.614 -8.679 14.066 1.00 82.00 91 SER A CA 1
ATOM 670 C C . SER A 1 91 ? -8.509 -7.482 13.698 1.00 82.00 91 SER A C 1
ATOM 672 O O . SER A 1 91 ? -8.191 -6.312 13.958 1.00 82.00 91 SER A O 1
ATOM 674 N N . GLY A 1 92 ? -9.658 -7.789 13.091 1.00 84.12 92 GLY A N 1
ATOM 675 C CA . GLY A 1 92 ? -10.629 -6.808 12.610 1.00 84.12 92 GLY A CA 1
ATOM 676 C C . GLY A 1 92 ? -10.251 -6.168 11.272 1.00 84.12 92 GLY A C 1
ATOM 677 O O . GLY A 1 92 ? -10.560 -4.996 11.072 1.00 84.12 92 GLY A O 1
ATOM 678 N N . CYS A 1 93 ? -9.560 -6.917 10.410 1.00 89.31 93 CYS A N 1
ATOM 679 C CA . CYS A 1 93 ? -9.238 -6.573 9.020 1.00 89.31 93 CYS A CA 1
ATOM 680 C C . CYS A 1 93 ? -9.636 -7.700 8.052 1.00 89.31 93 CYS A C 1
ATOM 682 O O . CYS A 1 93 ? -8.991 -7.925 7.033 1.00 89.31 93 CYS A O 1
ATOM 684 N N . ASN A 1 94 ? -10.691 -8.435 8.400 1.00 78.62 94 ASN A N 1
ATOM 685 C CA . ASN A 1 94 ? -11.056 -9.678 7.720 1.00 78.62 94 ASN A CA 1
ATOM 686 C C . ASN A 1 94 ? -12.018 -9.437 6.546 1.00 78.62 94 ASN A C 1
ATOM 688 O O . ASN A 1 94 ? -12.161 -10.292 5.682 1.00 78.62 94 ASN A O 1
ATOM 692 N N . GLU A 1 95 ? -12.665 -8.271 6.505 1.00 84.75 95 GLU A N 1
ATOM 693 C CA . GLU A 1 95 ? -13.699 -7.943 5.530 1.00 84.75 95 GLU A CA 1
ATOM 694 C C . GLU A 1 95 ? -13.549 -6.508 5.030 1.00 84.75 95 GLU A C 1
ATOM 696 O O . GLU A 1 95 ? -13.066 -5.628 5.747 1.00 84.75 95 GLU A O 1
ATOM 701 N N . ASN A 1 96 ? -14.026 -6.258 3.806 1.00 91.31 96 ASN A N 1
ATOM 702 C CA . ASN A 1 96 ? -14.070 -4.923 3.199 1.00 91.31 96 ASN A CA 1
ATOM 703 C C . ASN A 1 96 ? -12.713 -4.202 3.222 1.00 91.31 96 ASN A C 1
ATOM 705 O O . ASN A 1 96 ? -12.633 -3.012 3.543 1.00 91.31 96 ASN A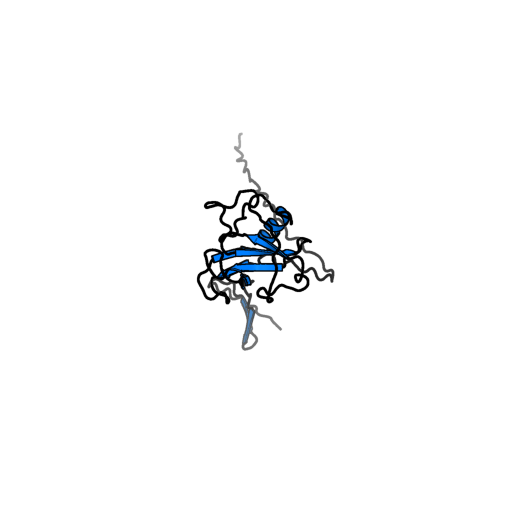 O 1
ATOM 709 N N . VAL A 1 97 ? -11.653 -4.941 2.897 1.00 95.19 97 VAL A N 1
ATOM 710 C CA . VAL A 1 97 ? -10.297 -4.407 2.791 1.00 95.19 97 VAL A CA 1
ATOM 711 C C . VAL A 1 97 ? -10.142 -3.699 1.449 1.00 95.19 97 VAL A C 1
ATOM 713 O O . VAL A 1 97 ? -10.663 -4.138 0.425 1.00 95.19 97 VAL A O 1
ATOM 716 N N . TYR A 1 98 ? -9.427 -2.587 1.459 1.00 97.25 98 TYR A N 1
ATOM 717 C CA . TYR A 1 98 ? -9.039 -1.809 0.298 1.00 97.25 98 TYR A CA 1
ATOM 718 C C . TYR A 1 98 ? -7.521 -1.832 0.173 1.00 97.25 98 TYR A C 1
ATOM 720 O O . TYR A 1 98 ? -6.813 -1.856 1.179 1.00 97.25 98 TYR A O 1
ATOM 728 N N . GLU A 1 99 ? -7.030 -1.820 -1.062 1.00 96.81 99 GLU A N 1
ATOM 729 C CA . GLU A 1 99 ? -5.618 -1.632 -1.372 1.00 96.81 99 GLU A CA 1
ATOM 730 C C . GLU A 1 99 ? -5.383 -0.264 -2.021 1.00 96.81 99 GLU A C 1
ATOM 732 O O . GLU A 1 99 ? -6.119 0.159 -2.921 1.00 96.81 99 GLU A O 1
ATOM 737 N N . LEU A 1 100 ? -4.315 0.403 -1.587 1.00 97.19 100 LEU A N 1
ATOM 738 C CA . LEU A 1 100 ? -3.794 1.624 -2.192 1.00 97.19 100 LEU A CA 1
ATOM 739 C C . LEU A 1 100 ? -2.294 1.442 -2.477 1.00 97.19 100 LEU A C 1
ATOM 741 O O . LEU A 1 100 ? -1.557 0.996 -1.595 1.00 97.19 100 LEU A O 1
ATOM 745 N N . PRO A 1 101 ? -1.809 1.746 -3.690 1.00 96.56 101 PRO A N 1
ATOM 746 C CA . PRO A 1 101 ? -0.391 1.690 -3.996 1.00 96.56 101 PRO A CA 1
ATOM 747 C C . PRO A 1 101 ? 0.415 2.711 -3.202 1.00 96.56 101 PRO A C 1
ATOM 749 O O . PRO A 1 101 ? -0.046 3.814 -2.921 1.00 96.56 101 PRO A O 1
ATOM 752 N N . VAL A 1 102 ? 1.643 2.331 -2.872 1.00 95.25 102 VAL A N 1
ATOM 753 C CA . VAL A 1 102 ? 2.652 3.211 -2.282 1.00 95.25 102 VAL A CA 1
ATOM 754 C C . VAL A 1 102 ? 3.970 2.963 -3.002 1.00 95.25 102 VAL A C 1
ATOM 756 O O . VAL A 1 102 ? 4.234 1.849 -3.456 1.00 95.25 102 VAL A O 1
ATOM 759 N N . PHE A 1 103 ? 4.785 3.997 -3.163 1.00 91.56 103 PHE A N 1
ATOM 760 C CA . PHE A 1 103 ? 6.074 3.867 -3.834 1.00 91.56 103 PHE A CA 1
ATOM 761 C C . PHE A 1 103 ? 7.193 3.508 -2.852 1.00 91.56 103 PHE A C 1
ATOM 763 O O . PHE A 1 103 ? 7.099 3.786 -1.660 1.00 91.56 103 PHE A O 1
ATOM 770 N N . SER A 1 104 ? 8.277 2.946 -3.391 1.00 79.69 104 SER A N 1
ATOM 771 C CA . SER A 1 104 ? 9.468 2.444 -2.687 1.00 79.69 104 SER A CA 1
ATOM 772 C C . SER A 1 104 ? 10.133 3.415 -1.709 1.00 79.69 104 SER A C 1
ATOM 774 O O . SER A 1 104 ? 10.807 2.991 -0.779 1.00 79.69 104 SER A O 1
ATOM 776 N N . ASN A 1 105 ? 9.944 4.717 -1.908 1.00 76.44 105 ASN A N 1
ATOM 777 C CA . ASN A 1 105 ? 10.571 5.761 -1.094 1.00 76.44 105 ASN A CA 1
ATOM 778 C C . ASN A 1 105 ? 9.556 6.380 -0.123 1.00 76.44 105 ASN A C 1
ATOM 780 O O . ASN A 1 105 ? 9.593 7.583 0.129 1.00 76.44 105 ASN A O 1
ATOM 784 N N . GLY A 1 106 ? 8.541 5.606 0.266 1.00 74.62 106 GLY A N 1
ATOM 785 C CA . GLY A 1 106 ? 7.376 6.095 0.989 1.00 74.62 106 GLY A CA 1
ATOM 786 C C . GLY A 1 106 ? 6.567 7.146 0.228 1.00 74.62 106 GLY A C 1
ATOM 787 O O . GLY A 1 106 ? 5.714 7.774 0.831 1.00 74.62 106 GLY A O 1
ATOM 788 N N . LYS A 1 107 ? 6.799 7.383 -1.072 1.00 87.81 107 LYS A N 1
ATOM 789 C CA . LYS A 1 107 ? 6.051 8.406 -1.818 1.00 87.81 107 LYS A CA 1
ATOM 790 C C . LYS A 1 107 ? 4.603 7.969 -2.044 1.00 87.81 107 LYS A C 1
ATOM 792 O O . LYS A 1 107 ? 4.315 6.805 -2.335 1.00 87.81 107 LYS A O 1
ATOM 797 N N . ARG A 1 108 ? 3.703 8.948 -1.977 1.00 91.88 108 ARG A N 1
ATOM 798 C CA . ARG A 1 108 ? 2.275 8.790 -2.258 1.00 91.88 108 ARG A CA 1
ATOM 799 C C . ARG A 1 108 ? 2.034 8.399 -3.717 1.00 91.88 108 ARG A C 1
ATOM 801 O O . ARG A 1 108 ? 2.609 9.004 -4.620 1.00 91.88 108 ARG A O 1
ATOM 808 N N . TYR A 1 109 ? 1.133 7.447 -3.937 1.00 94.38 109 TYR A N 1
ATOM 809 C CA . TYR A 1 109 ? 0.569 7.180 -5.257 1.00 94.38 109 TYR A CA 1
ATOM 810 C C . TYR A 1 109 ? -0.476 8.233 -5.627 1.00 94.38 109 TYR A C 1
ATOM 812 O O . TYR A 1 109 ? -1.381 8.510 -4.838 1.00 94.38 109 TYR A O 1
ATOM 820 N N . ASP A 1 110 ? -0.382 8.801 -6.827 1.00 94.81 110 ASP A N 1
ATOM 821 C CA . ASP 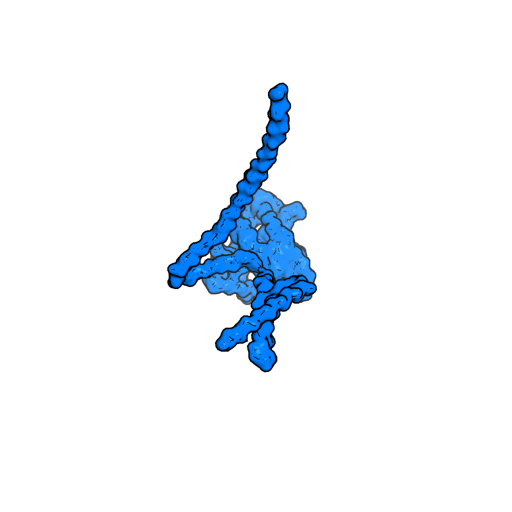A 1 110 ? -1.377 9.762 -7.291 1.00 94.81 110 ASP A CA 1
ATOM 822 C C . ASP A 1 110 ? -2.630 9.026 -7.774 1.00 94.81 110 ASP A C 1
ATOM 824 O O . ASP A 1 110 ? -2.728 8.580 -8.917 1.00 94.81 110 ASP A O 1
ATOM 828 N N . PHE A 1 111 ? -3.611 8.876 -6.890 1.00 93.50 111 PHE A N 1
ATOM 829 C CA . PHE A 1 111 ? -4.850 8.181 -7.219 1.00 93.50 111 PHE A CA 1
ATOM 830 C C . PHE A 1 111 ? -5.766 8.979 -8.168 1.00 93.50 111 PHE A C 1
ATOM 832 O O . PHE A 1 111 ? -6.643 8.380 -8.804 1.00 93.50 111 PHE A O 1
ATOM 839 N N . ASN A 1 112 ? -5.541 10.290 -8.311 1.00 93.50 112 ASN A N 1
ATOM 840 C CA . ASN A 1 112 ? -6.290 11.178 -9.202 1.00 93.50 112 ASN A CA 1
ATOM 841 C C . ASN A 1 112 ? -5.684 11.250 -10.611 1.00 93.50 112 ASN A C 1
ATOM 843 O O . ASN A 1 112 ?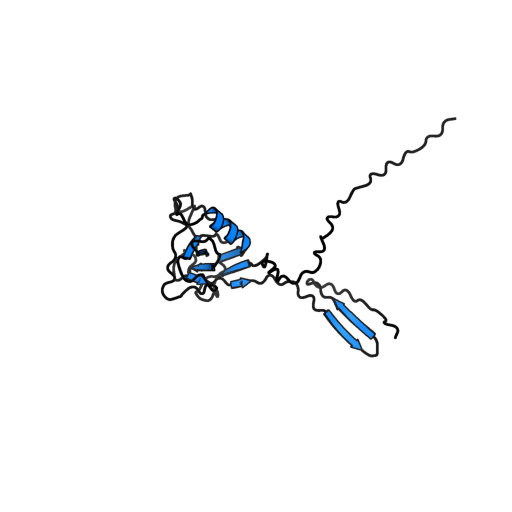 -6.353 11.686 -11.544 1.00 93.50 112 ASN A O 1
ATOM 847 N N . ALA A 1 113 ? -4.453 10.785 -10.811 1.00 93.69 113 ALA A N 1
ATOM 848 C CA . ALA A 1 113 ? -3.885 10.631 -12.143 1.00 93.69 113 ALA A CA 1
ATOM 849 C C . ALA A 1 113 ? -4.315 9.304 -12.784 1.00 93.69 113 ALA A C 1
ATOM 851 O O . ALA A 1 113 ? -4.393 8.262 -12.130 1.00 93.69 113 ALA A O 1
ATOM 852 N N . LYS A 1 114 ? -4.540 9.303 -14.105 1.00 91.81 114 LYS A N 1
ATOM 853 C CA . LYS A 1 114 ? -4.784 8.059 -14.851 1.00 91.81 114 LYS A CA 1
ATOM 854 C C . LYS A 1 114 ? -3.599 7.105 -14.696 1.00 91.81 114 LYS A C 1
ATOM 856 O O . LYS A 1 114 ? -2.439 7.519 -14.703 1.00 91.81 114 LYS A O 1
ATOM 861 N N . LYS A 1 115 ? -3.891 5.809 -14.593 1.00 88.81 115 LYS A N 1
ATOM 862 C CA . LYS A 1 115 ? -2.859 4.769 -14.588 1.00 88.81 115 LYS A CA 1
ATOM 863 C C . LYS A 1 115 ? -2.124 4.781 -15.932 1.00 88.81 115 LYS A C 1
ATOM 865 O O . LYS A 1 115 ? -2.755 4.709 -16.983 1.00 88.81 115 LYS A O 1
ATOM 870 N N . GLY A 1 116 ? -0.797 4.842 -15.893 1.00 86.12 116 GLY A N 1
ATOM 871 C CA . GLY A 1 116 ? 0.038 4.929 -17.092 1.00 86.12 116 GLY A CA 1
ATOM 872 C C . GLY A 1 116 ? 1.500 4.605 -16.803 1.00 86.12 116 GLY A C 1
ATOM 873 O O . GLY A 1 116 ? 1.821 4.092 -15.731 1.00 86.12 116 GLY A O 1
ATOM 874 N N . SER A 1 117 ? 2.383 4.913 -17.753 1.00 82.50 117 SER A N 1
ATOM 875 C CA . SER A 1 117 ? 3.834 4.719 -17.616 1.00 82.50 117 SER A CA 1
ATOM 876 C C . SER A 1 117 ? 4.422 5.523 -16.452 1.00 82.50 117 SER A C 1
ATOM 878 O O . SER A 1 117 ? 5.252 5.002 -15.714 1.00 82.50 117 SER A O 1
ATOM 880 N N . ILE A 1 118 ? 3.940 6.754 -16.254 1.00 86.06 118 ILE A N 1
ATOM 881 C CA . ILE A 1 118 ? 4.398 7.666 -15.196 1.00 86.06 118 ILE A CA 1
ATOM 882 C C . ILE A 1 118 ? 3.769 7.306 -13.841 1.00 86.06 118 ILE A C 1
ATOM 884 O O . ILE A 1 118 ? 4.460 7.246 -12.830 1.00 86.06 118 ILE A O 1
ATOM 888 N N . ASN A 1 119 ? 2.464 7.008 -13.816 1.00 91.19 119 ASN A N 1
ATOM 889 C CA . ASN A 1 119 ? 1.716 6.690 -12.594 1.00 91.19 119 ASN A CA 1
ATOM 890 C C . ASN A 1 119 ? 1.439 5.182 -12.452 1.00 91.19 119 ASN A C 1
ATOM 892 O O . ASN A 1 119 ? 0.295 4.729 -12.295 1.00 91.19 119 ASN A O 1
ATOM 896 N N . LYS A 1 120 ? 2.496 4.374 -12.576 1.00 91.94 120 LYS A N 1
ATOM 897 C CA . LYS A 1 120 ? 2.412 2.916 -12.446 1.00 91.94 120 LYS A CA 1
ATOM 898 C C . LYS A 1 120 ? 2.422 2.539 -10.960 1.00 91.94 120 LYS A C 1
ATOM 900 O O . LYS A 1 120 ? 3.366 2.895 -10.277 1.00 91.94 120 LYS A O 1
ATOM 905 N N . PRO A 1 121 ? 1.467 1.751 -10.445 1.00 91.25 121 PRO A N 1
ATOM 906 C CA . PRO A 1 121 ? 1.317 1.507 -9.005 1.00 91.25 121 PRO A CA 1
ATOM 907 C C . PRO A 1 121 ? 2.458 0.716 -8.327 1.00 91.25 121 PRO A C 1
ATOM 909 O O . PRO A 1 121 ? 2.424 0.527 -7.119 1.00 91.25 121 PRO A O 1
ATOM 912 N N . GLY A 1 122 ? 3.463 0.215 -9.052 1.00 93.19 122 GLY A N 1
ATOM 913 C CA . GLY A 1 122 ? 4.553 -0.580 -8.462 1.00 93.19 122 GLY A CA 1
ATOM 914 C C . GLY A 1 122 ? 4.075 -1.841 -7.712 1.00 93.19 122 GLY A C 1
ATOM 915 O O . GLY A 1 122 ? 2.916 -2.242 -7.874 1.00 93.19 122 GLY A O 1
ATOM 916 N N . PRO A 1 123 ? 4.940 -2.485 -6.908 1.00 95.00 123 PRO A N 1
ATOM 917 C CA . PRO A 1 123 ? 4.600 -3.707 -6.176 1.00 95.00 123 PRO A CA 1
ATOM 918 C C . PRO A 1 123 ? 4.014 -3.480 -4.774 1.00 95.00 123 PRO A C 1
ATOM 920 O O . PRO A 1 123 ? 3.262 -4.332 -4.310 1.00 95.00 123 PRO A O 1
ATOM 923 N N . MET A 1 124 ? 4.312 -2.365 -4.102 1.00 96.31 124 MET A N 1
ATOM 924 C CA . MET A 1 124 ? 3.923 -2.136 -2.701 1.00 96.31 124 MET A CA 1
ATOM 925 C C . MET A 1 124 ? 2.493 -1.595 -2.563 1.00 96.31 124 MET A C 1
ATOM 927 O O . MET A 1 124 ? 2.040 -0.752 -3.344 1.00 96.31 124 MET A O 1
ATOM 931 N N . ARG A 1 125 ? 1.764 -2.073 -1.555 1.00 96.12 125 ARG A N 1
ATOM 932 C CA . ARG A 1 125 ? 0.372 -1.715 -1.253 1.00 96.12 125 ARG A CA 1
ATOM 933 C C . ARG A 1 125 ? 0.201 -1.495 0.247 1.00 96.12 125 ARG A C 1
ATOM 935 O O . ARG A 1 125 ? 0.701 -2.280 1.050 1.00 96.12 125 ARG A O 1
ATOM 942 N N . VAL A 1 126 ? -0.564 -0.475 0.618 1.00 96.06 126 VAL A N 1
ATOM 943 C CA . VAL A 1 126 ? -1.161 -0.377 1.953 1.00 96.06 126 VAL A CA 1
ATOM 944 C C . VAL A 1 126 ? -2.568 -0.963 1.920 1.00 96.06 126 VAL A C 1
ATOM 946 O O . VAL A 1 126 ? -3.324 -0.716 0.978 1.00 96.06 126 VAL A O 1
ATOM 949 N N . TYR A 1 127 ? -2.905 -1.728 2.955 1.00 96.88 127 TYR A N 1
ATOM 950 C CA . TYR A 1 127 ? -4.208 -2.349 3.138 1.00 96.88 127 TYR A CA 1
ATOM 951 C C . TYR A 1 127 ? -4.924 -1.740 4.340 1.00 96.88 127 TYR A C 1
ATOM 953 O O . TYR A 1 127 ? -4.328 -1.553 5.407 1.00 96.88 127 TYR A O 1
ATOM 961 N N . TYR A 1 128 ? -6.205 -1.435 4.174 1.00 96.62 128 TYR A N 1
ATOM 962 C CA . TYR A 1 128 ? -7.022 -0.795 5.204 1.00 96.62 128 TYR A CA 1
ATOM 963 C C . TYR A 1 128 ? -8.503 -1.129 5.017 1.00 96.62 128 TYR A C 1
ATOM 965 O O . TYR A 1 128 ? -8.919 -1.523 3.933 1.00 96.62 128 TYR A O 1
ATOM 973 N N . THR A 1 129 ? -9.313 -1.011 6.066 1.00 95.88 129 THR A N 1
ATOM 974 C CA . THR A 1 129 ? -10.754 -1.304 5.988 1.00 95.88 129 THR A CA 1
ATOM 975 C C . THR A 1 129 ? -11.551 -0.131 5.426 1.00 95.88 129 THR A C 1
ATOM 977 O O . THR A 1 129 ? -11.062 0.997 5.355 1.00 95.88 129 THR A O 1
ATOM 980 N N . LYS A 1 130 ? -12.831 -0.369 5.107 1.00 95.06 130 LYS A N 1
ATOM 981 C CA . LYS A 1 130 ? -13.785 0.690 4.731 1.00 95.06 130 LYS A CA 1
ATOM 982 C C . LYS A 1 130 ? -13.860 1.849 5.742 1.00 95.06 130 LYS A C 1
ATOM 984 O O . LYS A 1 130 ? -14.102 2.982 5.345 1.00 95.06 130 LYS A O 1
ATOM 989 N N . ASP A 1 131 ? -13.621 1.555 7.022 1.00 94.50 131 ASP A N 1
ATOM 990 C CA . ASP A 1 131 ? -13.655 2.511 8.137 1.00 94.50 131 ASP A CA 1
ATOM 991 C C . ASP A 1 131 ? -12.290 3.193 8.348 1.00 94.50 131 ASP A C 1
ATOM 993 O O . ASP A 1 131 ? -12.024 3.779 9.396 1.00 94.50 131 ASP A O 1
ATOM 997 N N . LEU A 1 132 ? -11.391 3.091 7.360 1.00 94.56 132 LEU A N 1
ATOM 998 C CA . LEU A 1 132 ? -10.054 3.686 7.368 1.00 94.56 132 LEU A CA 1
ATOM 999 C C . LEU A 1 132 ? -9.182 3.187 8.536 1.00 94.56 132 LEU A C 1
ATOM 1001 O O . LEU A 1 132 ? -8.349 3.919 9.082 1.00 94.56 132 LEU A O 1
ATOM 1005 N N . LYS A 1 133 ? -9.352 1.917 8.926 1.00 94.56 133 LYS A N 1
ATOM 1006 C CA . LYS A 1 133 ? -8.466 1.238 9.877 1.00 94.56 133 LYS A CA 1
ATOM 1007 C C . LYS A 1 133 ? -7.302 0.604 9.124 1.00 94.56 133 LYS A C 1
ATOM 1009 O O . LYS A 1 133 ? -7.520 -0.186 8.212 1.00 94.56 133 LYS A O 1
ATOM 1014 N N . PHE A 1 134 ? -6.076 0.917 9.531 1.00 94.19 134 PHE A N 1
ATOM 1015 C CA . PHE A 1 134 ? -4.870 0.305 8.975 1.00 94.19 134 PHE A CA 1
ATOM 1016 C C . PHE A 1 134 ? -4.822 -1.202 9.272 1.00 94.19 134 PHE A C 1
ATOM 1018 O O . PHE A 1 134 ? -5.015 -1.610 10.420 1.00 94.19 134 PHE A O 1
ATOM 1025 N N . CYS A 1 135 ? -4.543 -2.005 8.244 1.00 94.31 135 CYS A N 1
ATOM 1026 C CA . CYS A 1 135 ? -4.468 -3.466 8.336 1.00 94.31 135 CYS A CA 1
ATOM 1027 C C . CYS A 1 135 ? -3.062 -4.017 8.125 1.00 94.31 135 CYS A C 1
ATOM 1029 O O . CYS A 1 135 ? -2.725 -5.062 8.681 1.00 94.31 135 CYS A O 1
ATOM 1031 N N . GLY A 1 136 ? -2.250 -3.324 7.330 1.00 93.94 136 GLY A N 1
ATOM 1032 C CA . GLY A 1 136 ? -0.866 -3.696 7.088 1.00 93.94 136 GLY A CA 1
ATOM 1033 C C . GLY A 1 136 ? -0.325 -3.108 5.794 1.00 93.94 136 GLY A C 1
ATOM 1034 O O . GLY A 1 136 ? -1.049 -2.511 4.994 1.00 93.94 136 GLY A O 1
ATOM 1035 N N . VAL A 1 137 ? 0.965 -3.330 5.580 1.00 94.94 137 VAL A N 1
ATOM 1036 C CA . VAL A 1 137 ? 1.639 -3.079 4.308 1.00 94.94 137 VAL A CA 1
ATOM 1037 C C . VAL A 1 137 ? 2.039 -4.424 3.721 1.00 94.94 137 VAL A C 1
ATOM 1039 O O . VAL A 1 137 ? 2.507 -5.314 4.433 1.00 94.94 137 VAL A O 1
ATOM 1042 N N . GLY A 1 138 ? 1.841 -4.577 2.420 1.00 95.25 138 GLY A N 1
ATOM 1043 C CA . GLY A 1 138 ? 2.307 -5.739 1.684 1.00 95.25 138 GLY A CA 1
ATOM 1044 C C . GLY A 1 138 ? 2.894 -5.353 0.345 1.00 95.25 138 GLY A C 1
ATOM 1045 O O . GLY A 1 138 ? 2.808 -4.206 -0.098 1.00 95.25 138 GLY A O 1
ATOM 1046 N N . ALA A 1 139 ? 3.477 -6.333 -0.317 1.00 95.50 139 ALA A N 1
ATOM 1047 C CA . ALA A 1 139 ? 3.981 -6.182 -1.663 1.00 95.50 139 ALA A CA 1
ATOM 1048 C C . ALA A 1 139 ? 3.575 -7.375 -2.510 1.00 95.50 139 ALA A C 1
ATOM 1050 O O . ALA A 1 139 ? 3.183 -8.416 -2.001 1.00 95.50 139 ALA A O 1
ATOM 1051 N N . LYS A 1 140 ? 3.612 -7.188 -3.821 1.00 94.88 140 LYS A N 1
ATOM 1052 C CA . LYS A 1 140 ? 3.503 -8.268 -4.794 1.00 94.88 140 LYS A CA 1
ATOM 1053 C C . LYS A 1 140 ? 4.847 -8.985 -4.908 1.00 94.88 140 LYS A C 1
ATOM 1055 O O . LYS A 1 140 ? 5.871 -8.315 -4.862 1.00 94.88 140 LYS A O 1
ATOM 1060 N N . GLU A 1 141 ? 4.837 -10.303 -5.099 1.00 92.94 141 GLU A N 1
ATOM 1061 C CA . GLU A 1 141 ? 6.043 -11.145 -5.224 1.00 92.94 141 GLU A CA 1
ATOM 1062 C C . GLU A 1 141 ? 7.054 -10.657 -6.271 1.00 92.94 141 GLU A C 1
ATOM 1064 O O . GLU A 1 141 ? 8.263 -10.861 -6.109 1.00 92.94 141 GLU A O 1
ATOM 1069 N N . HIS A 1 142 ? 6.572 -10.034 -7.352 1.00 90.75 142 HIS A N 1
ATOM 1070 C CA . HIS A 1 142 ? 7.402 -9.543 -8.445 1.00 90.75 142 HIS A CA 1
ATOM 1071 C C . HIS A 1 142 ? 7.440 -8.015 -8.516 1.00 90.75 142 HIS A C 1
ATOM 1073 O O . HIS A 1 142 ? 6.420 -7.329 -8.401 1.00 90.75 142 HIS A O 1
ATOM 1079 N N . ILE A 1 143 ? 8.616 -7.480 -8.868 1.00 86.06 143 ILE A N 1
ATOM 1080 C CA . ILE A 1 143 ? 8.879 -6.032 -8.967 1.00 86.06 143 ILE A CA 1
ATOM 1081 C C . ILE A 1 143 ? 7.953 -5.308 -9.956 1.00 86.06 143 ILE A C 1
ATOM 1083 O O . ILE A 1 143 ? 7.646 -4.128 -9.796 1.00 86.06 143 ILE A O 1
ATOM 1087 N N . GLY A 1 144 ? 7.447 -6.029 -10.961 1.00 83.81 144 GLY A N 1
ATOM 1088 C CA . GLY A 1 144 ? 6.483 -5.517 -11.933 1.00 83.81 144 GLY A CA 1
ATOM 1089 C C . GLY A 1 144 ? 5.096 -5.208 -11.355 1.00 83.81 144 GLY A C 1
ATOM 1090 O O . GLY A 1 144 ? 4.279 -4.613 -12.064 1.00 83.81 144 GLY A O 1
ATOM 1091 N N . GLY A 1 145 ? 4.831 -5.575 -10.096 1.00 86.62 145 GLY A N 1
ATOM 1092 C CA . GLY A 1 145 ? 3.521 -5.469 -9.454 1.00 86.62 145 GLY A CA 1
ATOM 1093 C C . GLY A 1 145 ? 2.594 -6.645 -9.764 1.00 86.62 145 GLY A C 1
ATOM 1094 O O . GLY A 1 145 ? 1.376 -6.469 -9.795 1.00 86.62 145 GLY A O 1
ATOM 1095 N N . THR A 1 146 ? 3.168 -7.824 -10.013 1.00 89.38 146 THR A N 1
ATOM 1096 C CA . THR A 1 146 ? 2.472 -9.079 -10.340 1.00 89.38 146 THR A CA 1
ATOM 1097 C C . THR A 1 146 ? 2.805 -10.173 -9.318 1.00 89.38 146 THR A C 1
ATOM 1099 O O . THR A 1 146 ? 3.738 -10.022 -8.534 1.00 89.38 146 THR A O 1
ATOM 1102 N N . GLY A 1 147 ? 2.036 -11.265 -9.318 1.00 90.44 147 GLY A N 1
ATOM 1103 C CA . GLY A 1 147 ? 2.169 -12.357 -8.345 1.00 90.44 147 GLY A CA 1
ATOM 1104 C C . GLY A 1 147 ? 1.238 -12.211 -7.139 1.00 90.44 147 GLY A C 1
ATOM 1105 O O . GLY A 1 147 ? 0.406 -11.286 -7.071 1.00 90.44 147 GLY A O 1
ATOM 1106 N N . ASN A 1 148 ? 1.352 -13.143 -6.196 1.00 93.50 148 ASN A N 1
ATOM 1107 C CA . ASN A 1 148 ? 0.565 -13.084 -4.970 1.00 93.50 148 ASN A CA 1
ATOM 1108 C C . ASN A 1 148 ? 1.068 -11.941 -4.078 1.00 93.50 148 ASN A C 1
ATOM 1110 O O . ASN A 1 148 ? 2.242 -11.573 -4.130 1.00 93.50 148 ASN A O 1
ATOM 1114 N N . PRO A 1 149 ? 0.176 -11.280 -3.325 1.00 94.38 149 PRO A N 1
ATOM 1115 C CA . PRO A 1 149 ? 0.599 -10.331 -2.316 1.00 94.38 149 PRO A CA 1
ATOM 1116 C C . PRO A 1 149 ? 1.067 -11.064 -1.052 1.00 94.38 149 PRO A C 1
ATOM 1118 O O . PRO A 1 149 ? 0.450 -12.044 -0.640 1.00 94.38 149 PRO A O 1
ATOM 1121 N N . HIS A 1 150 ? 2.103 -10.535 -0.414 1.00 94.94 150 HIS A N 1
ATOM 1122 C CA . HIS A 1 150 ? 2.617 -10.989 0.875 1.00 94.94 150 HIS A CA 1
ATOM 1123 C C . HIS A 1 150 ? 2.828 -9.803 1.822 1.00 94.94 150 HIS A C 1
ATOM 1125 O O . HIS A 1 150 ? 2.966 -8.651 1.397 1.00 94.94 150 HIS A O 1
ATOM 1131 N N . ASN A 1 151 ? 2.829 -10.066 3.129 1.00 95.19 151 ASN A N 1
ATOM 1132 C CA . ASN A 1 151 ? 3.070 -9.043 4.146 1.00 95.19 151 ASN A CA 1
ATOM 1133 C C . ASN A 1 151 ? 4.516 -8.552 4.101 1.00 95.19 151 ASN A C 1
ATOM 1135 O O . ASN A 1 151 ? 5.437 -9.362 4.066 1.00 95.19 151 ASN A O 1
ATOM 1139 N N . CYS A 1 152 ? 4.718 -7.240 4.192 1.00 94.25 152 CYS A N 1
ATOM 1140 C CA . CYS A 1 152 ? 6.044 -6.674 4.411 1.00 94.25 152 CYS A CA 1
ATOM 1141 C C . CYS A 1 152 ? 6.479 -6.861 5.868 1.00 94.25 152 CYS A C 1
ATOM 1143 O O . CYS A 1 152 ? 5.646 -7.027 6.765 1.00 94.25 152 CYS A O 1
ATOM 1145 N N . VAL A 1 153 ? 7.788 -6.819 6.105 1.00 93.75 153 VAL A N 1
ATOM 1146 C CA . VAL A 1 153 ? 8.359 -7.033 7.437 1.00 93.75 153 VAL A CA 1
ATOM 1147 C C . VAL A 1 153 ? 8.349 -5.721 8.209 1.00 93.75 153 VAL A C 1
ATOM 1149 O O . VAL A 1 153 ? 8.747 -4.683 7.685 1.00 93.75 153 VAL A O 1
ATOM 1152 N N . LEU A 1 154 ? 7.895 -5.774 9.459 1.00 90.69 154 LEU A N 1
ATOM 1153 C CA . LEU A 1 154 ? 8.023 -4.659 10.386 1.00 90.69 154 LEU A CA 1
ATOM 1154 C C . LEU A 1 154 ? 9.482 -4.574 10.840 1.00 90.69 154 LEU A C 1
ATOM 1156 O O . LEU A 1 154 ? 9.960 -5.442 11.573 1.00 90.69 154 LEU A O 1
ATOM 1160 N N . GLU A 1 155 ? 10.181 -3.528 10.428 1.00 86.00 155 GLU A N 1
ATOM 1161 C CA . GLU A 1 155 ? 11.459 -3.185 11.021 1.00 86.00 155 GLU A CA 1
ATOM 1162 C C . GLU A 1 155 ? 11.164 -2.363 12.272 1.00 86.00 155 GLU A C 1
ATOM 1164 O O . GLU A 1 155 ? 10.746 -1.203 12.221 1.00 86.00 155 GLU A O 1
ATOM 1169 N N . ASN A 1 156 ? 11.325 -3.002 13.431 1.00 65.69 156 ASN A N 1
ATOM 1170 C CA . ASN A 1 156 ? 11.421 -2.254 14.669 1.00 65.69 156 ASN A CA 1
ATOM 1171 C C . ASN A 1 156 ? 12.703 -1.439 14.547 1.00 65.69 156 ASN A C 1
ATOM 1173 O O . ASN A 1 156 ? 13.787 -1.996 14.725 1.00 65.69 156 ASN A O 1
ATOM 1177 N N . GLN A 1 157 ? 12.595 -0.146 14.231 1.00 52.41 157 GLN A N 1
ATOM 1178 C CA . GLN A 1 157 ? 13.703 0.762 14.481 1.00 52.41 157 GLN A CA 1
ATOM 1179 C C . GLN A 1 157 ? 14.016 0.602 15.956 1.00 52.41 157 GLN A C 1
ATOM 1181 O O . GLN A 1 157 ? 13.197 0.949 16.811 1.00 52.41 157 GLN A O 1
ATOM 1186 N N . GLY A 1 158 ? 15.129 -0.076 16.234 1.00 44.66 158 GLY A N 1
ATOM 1187 C CA . GLY A 1 158 ? 15.537 -0.370 17.585 1.00 44.66 158 GLY A CA 1
ATOM 1188 C C . GLY A 1 158 ? 15.493 0.940 18.343 1.00 44.66 158 GLY A C 1
ATOM 1189 O O . GLY A 1 158 ? 16.251 1.860 18.044 1.00 44.66 158 GLY A O 1
ATOM 1190 N N . VAL A 1 159 ? 14.618 1.018 19.346 1.00 43.72 159 VAL A N 1
ATOM 1191 C CA . VAL A 1 159 ? 14.974 1.785 20.532 1.00 43.72 159 VAL A CA 1
ATOM 1192 C C . VAL A 1 159 ? 16.387 1.296 20.837 1.00 43.72 159 VAL A C 1
ATOM 1194 O O . VAL A 1 159 ? 16.535 0.080 21.003 1.00 43.72 159 VAL A O 1
ATOM 1197 N N . PRO A 1 160 ? 17.433 2.143 20.786 1.00 42.59 160 PRO A N 1
ATOM 1198 C CA . PRO A 1 160 ? 18.756 1.692 21.168 1.00 42.59 160 PRO A CA 1
ATOM 1199 C C . PRO A 1 160 ? 18.568 1.100 22.554 1.00 42.59 160 PRO A C 1
ATOM 1201 O O . PRO A 1 160 ? 18.151 1.803 23.475 1.00 42.59 160 PRO A O 1
ATOM 1204 N N . SER A 1 161 ? 18.738 -0.214 22.673 1.00 47.81 161 SER A N 1
ATOM 1205 C CA . SER A 1 161 ? 18.668 -0.886 23.952 1.00 47.81 161 SER A CA 1
ATOM 1206 C C . SER A 1 161 ? 19.768 -0.245 24.781 1.00 47.81 161 SER A C 1
ATOM 1208 O O . SER A 1 161 ? 20.943 -0.556 24.585 1.00 47.81 161 SER A O 1
ATOM 1210 N N . GLN A 1 162 ? 19.414 0.707 25.644 1.00 45.97 162 GLN A N 1
ATOM 1211 C CA . GLN A 1 162 ? 20.291 1.144 26.714 1.00 45.97 162 GLN A CA 1
ATOM 1212 C C . GLN A 1 162 ? 20.423 -0.064 27.637 1.00 45.97 162 GLN A C 1
ATOM 1214 O O . GLN A 1 162 ? 19.659 -0.249 28.581 1.00 45.97 162 GLN A O 1
ATOM 1219 N N . GLY A 1 163 ? 21.333 -0.962 27.272 1.00 45.69 163 GLY A N 1
ATOM 1220 C CA . GLY A 1 163 ? 21.784 -2.030 28.133 1.00 45.69 163 GLY A CA 1
ATOM 1221 C C . GLY A 1 163 ? 22.621 -1.384 29.220 1.00 45.69 163 GLY A C 1
ATOM 1222 O O . GLY A 1 163 ? 23.657 -0.786 28.934 1.00 45.69 163 GLY A O 1
ATOM 1223 N N . TRP A 1 164 ? 22.149 -1.476 30.455 1.00 49.62 164 TRP A N 1
ATOM 1224 C CA . TRP A 1 164 ? 22.936 -1.132 31.626 1.00 49.62 164 TRP A CA 1
ATOM 1225 C C . TRP A 1 164 ? 23.631 -2.407 32.088 1.00 49.62 164 TRP A C 1
ATOM 1227 O O . TRP A 1 164 ? 22.972 -3.345 32.537 1.00 49.62 164 TRP A O 1
ATOM 1237 N N . LEU A 1 165 ? 24.955 -2.469 31.955 1.00 47.94 165 LEU A N 1
ATOM 1238 C CA . LEU A 1 165 ? 25.731 -3.560 32.537 1.00 47.94 165 LEU A CA 1
ATOM 1239 C C . LEU A 1 165 ? 26.168 -3.123 33.936 1.00 47.94 165 LEU A C 1
ATOM 1241 O O . LEU A 1 165 ? 27.014 -2.238 34.078 1.00 47.94 165 LEU A O 1
ATOM 1245 N N . LEU A 1 166 ? 25.573 -3.724 34.968 1.00 46.97 166 LEU A N 1
ATOM 1246 C CA . LEU A 1 166 ? 26.016 -3.540 36.347 1.00 46.97 166 LEU A CA 1
ATOM 1247 C C . LEU A 1 166 ? 27.101 -4.575 36.655 1.00 46.97 166 LEU A C 1
ATOM 1249 O O . LEU A 1 166 ? 26.809 -5.760 36.809 1.00 46.97 166 LEU A O 1
ATOM 1253 N N . VAL A 1 167 ? 28.351 -4.134 36.770 1.00 54.62 167 VAL A N 1
ATOM 1254 C CA . VAL A 1 167 ? 29.452 -5.001 37.208 1.00 54.62 167 VAL A CA 1
ATOM 1255 C C . VAL A 1 167 ? 29.715 -4.724 38.684 1.00 54.62 167 VAL A C 1
ATOM 1257 O O . VAL A 1 167 ? 30.117 -3.621 39.053 1.00 54.62 167 VAL A O 1
ATOM 1260 N N . ARG A 1 168 ? 29.484 -5.726 39.541 1.00 44.97 168 ARG A N 1
ATOM 1261 C CA . ARG A 1 168 ? 29.833 -5.675 40.968 1.00 44.97 168 ARG A CA 1
ATOM 1262 C C . ARG A 1 168 ? 31.069 -6.522 41.229 1.00 44.97 168 ARG A C 1
ATOM 1264 O O . ARG A 1 168 ? 31.042 -7.734 41.029 1.00 44.97 168 ARG A O 1
ATOM 1271 N N . LYS A 1 169 ? 32.142 -5.901 41.720 1.00 48.69 169 LYS A N 1
ATOM 1272 C CA . LYS A 1 169 ? 33.341 -6.618 42.177 1.00 48.69 169 LYS A CA 1
ATOM 1273 C C . LYS A 1 169 ? 33.857 -5.956 43.454 1.00 48.69 169 LYS A C 1
ATOM 1275 O O . LYS A 1 169 ? 34.180 -4.776 43.442 1.00 48.69 169 LYS A O 1
ATOM 1280 N N . ARG A 1 170 ? 33.911 -6.720 44.555 1.00 55.91 170 ARG A N 1
ATOM 1281 C CA . ARG A 1 170 ? 34.463 -6.301 45.865 1.00 55.91 170 ARG A CA 1
ATOM 1282 C C . ARG A 1 170 ? 33.965 -4.924 46.353 1.00 55.91 170 ARG A C 1
ATOM 1284 O O . ARG A 1 170 ? 34.761 -4.028 46.591 1.00 55.91 170 ARG A O 1
ATOM 1291 N N . GLY A 1 171 ? 32.648 -4.749 46.470 1.00 54.69 171 GLY A N 1
ATOM 1292 C CA . GLY A 1 171 ? 32.046 -3.528 47.033 1.00 54.69 171 GLY A CA 1
ATOM 1293 C C . GLY A 1 171 ? 31.945 -2.331 46.080 1.00 54.69 171 GLY A C 1
ATOM 1294 O O . GLY A 1 171 ? 31.244 -1.377 46.392 1.00 54.69 171 GLY A O 1
ATOM 1295 N N . ILE A 1 172 ? 32.552 -2.392 44.891 1.00 48.00 172 ILE A N 1
ATOM 1296 C CA . ILE A 1 172 ? 32.439 -1.341 43.874 1.00 48.00 172 ILE A CA 1
ATOM 1297 C C . ILE A 1 172 ? 31.359 -1.744 42.863 1.00 48.00 172 ILE A C 1
ATOM 1299 O O . ILE A 1 172 ? 31.404 -2.844 42.299 1.00 48.00 172 ILE A O 1
ATOM 1303 N N . SER A 1 173 ? 30.381 -0.860 42.650 1.00 46.88 173 SER A N 1
ATOM 1304 C CA . SER A 1 173 ? 29.371 -0.989 41.593 1.00 46.88 173 SER A CA 1
ATOM 1305 C C . SER A 1 173 ? 29.739 -0.060 40.442 1.00 46.88 173 SER A C 1
ATOM 1307 O O . SER A 1 173 ? 29.741 1.157 40.608 1.00 46.88 173 SER A O 1
ATOM 1309 N N . ILE A 1 174 ? 30.046 -0.628 39.278 1.00 52.56 174 ILE A N 1
ATOM 1310 C CA . ILE A 1 174 ? 30.284 0.145 38.056 1.00 52.56 174 ILE A CA 1
ATOM 1311 C C . ILE A 1 174 ? 29.045 0.016 37.180 1.00 52.56 174 ILE A C 1
ATOM 1313 O O . ILE A 1 174 ? 28.597 -1.093 36.878 1.00 52.56 174 ILE A O 1
ATOM 1317 N N . VAL A 1 175 ? 28.496 1.164 36.794 1.00 50.53 175 VAL A N 1
ATOM 1318 C CA . VAL A 1 175 ? 27.349 1.267 35.897 1.00 50.53 175 VAL A CA 1
ATOM 1319 C C . VAL A 1 175 ? 27.886 1.677 34.530 1.00 50.53 175 VAL A C 1
ATOM 1321 O O . VAL A 1 175 ? 28.348 2.804 34.351 1.00 50.53 175 VAL A O 1
ATOM 1324 N N . LEU A 1 176 ? 27.852 0.758 33.568 1.00 49.16 176 LEU A N 1
ATOM 1325 C CA . LEU A 1 176 ? 28.221 1.053 32.186 1.00 49.16 176 LEU A CA 1
ATOM 1326 C C . LEU A 1 176 ? 26.947 1.323 31.386 1.00 49.16 176 LEU A C 1
ATOM 1328 O O . LEU A 1 176 ? 26.057 0.472 31.335 1.00 49.16 176 LEU A O 1
ATOM 1332 N N . SER A 1 177 ? 26.867 2.509 30.781 1.00 43.97 177 SER A N 1
ATOM 1333 C CA . SER A 1 177 ? 25.797 2.874 29.852 1.00 43.97 177 SER A CA 1
ATOM 1334 C C . SER A 1 177 ? 26.322 2.799 28.425 1.00 43.97 177 SER A C 1
ATOM 1336 O O . SER A 1 177 ? 27.387 3.344 28.127 1.00 43.97 177 SER A O 1
ATOM 1338 N N . PHE A 1 178 ? 25.580 2.128 27.545 1.00 47.66 178 PHE A N 1
ATOM 1339 C CA . PHE A 1 178 ? 25.922 2.029 2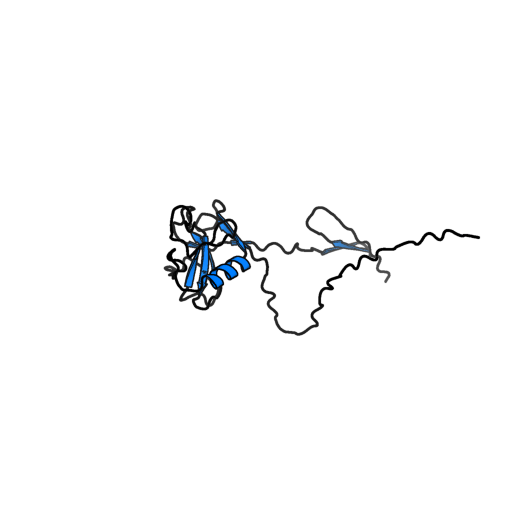6.131 1.00 47.66 178 PHE A CA 1
ATOM 1340 C C . PHE A 1 178 ? 24.957 2.880 25.303 1.00 47.66 178 PHE A C 1
ATOM 1342 O O . PHE A 1 178 ? 23.752 2.628 25.278 1.00 47.66 178 PHE A O 1
ATOM 1349 N N . THR A 1 179 ? 25.483 3.880 24.597 1.00 47.06 179 THR A N 1
ATOM 1350 C CA . THR A 1 179 ? 24.761 4.553 23.511 1.00 47.06 179 THR A CA 1
ATOM 1351 C C . THR A 1 179 ? 25.375 4.078 22.197 1.00 47.06 179 THR A C 1
ATOM 1353 O O . THR A 1 179 ? 26.593 4.013 22.071 1.00 47.06 179 THR A O 1
ATOM 1356 N N . GLY A 1 180 ? 24.541 3.629 21.255 1.00 46.19 180 GLY A N 1
ATOM 1357 C CA . GLY A 1 180 ? 24.907 2.812 20.086 1.00 46.19 180 GLY A CA 1
ATOM 1358 C C . GLY A 1 180 ? 25.803 3.452 19.014 1.00 46.19 180 GLY A C 1
ATOM 1359 O O . GLY A 1 180 ? 25.480 3.383 17.834 1.00 46.19 180 GLY A O 1
ATOM 1360 N N . ARG A 1 181 ? 26.945 4.025 19.395 1.00 45.72 181 ARG A N 1
ATOM 1361 C CA . ARG A 1 181 ? 28.116 4.325 18.562 1.00 45.72 181 ARG A CA 1
ATOM 1362 C C . ARG A 1 181 ? 29.337 4.366 19.475 1.00 45.72 181 ARG A C 1
ATOM 1364 O O . ARG A 1 181 ? 29.595 5.419 20.033 1.00 45.72 181 ARG A O 1
ATOM 1371 N N . LEU A 1 182 ? 30.032 3.231 19.633 1.00 44.00 182 LEU A N 1
ATOM 1372 C CA . LEU A 1 182 ? 31.434 3.064 20.089 1.00 44.00 182 LEU A CA 1
ATOM 1373 C C . LEU A 1 182 ? 32.027 4.140 21.040 1.00 44.00 182 LEU A C 1
ATOM 1375 O O . LEU A 1 182 ? 33.208 4.452 20.956 1.00 44.00 182 LEU A O 1
ATOM 1379 N N . ASN A 1 183 ? 31.241 4.682 21.968 1.00 41.16 183 ASN A N 1
ATOM 1380 C CA . ASN A 1 183 ? 31.673 5.653 22.964 1.00 41.16 183 ASN A CA 1
ATOM 1381 C C . ASN A 1 183 ? 31.261 5.107 24.323 1.00 41.16 183 ASN A C 1
ATOM 1383 O O . ASN A 1 183 ? 30.082 5.061 24.673 1.00 41.16 183 ASN A O 1
ATOM 1387 N N . TRP A 1 184 ? 32.258 4.648 25.070 1.00 41.88 184 TRP A N 1
ATOM 1388 C CA . TRP A 1 184 ? 32.082 4.159 26.426 1.00 41.88 184 TRP A CA 1
ATOM 1389 C C . TRP A 1 184 ? 32.142 5.348 27.379 1.00 41.88 184 TRP A C 1
ATOM 1391 O O . TRP A 1 184 ? 33.155 6.042 27.435 1.00 41.88 184 TRP A O 1
ATOM 1401 N N . ILE A 1 185 ? 31.078 5.572 28.148 1.00 51.81 185 ILE A N 1
ATOM 1402 C CA . ILE A 1 185 ? 31.107 6.496 29.285 1.00 51.81 185 ILE A CA 1
ATOM 1403 C C . ILE A 1 185 ? 31.020 5.639 30.547 1.00 51.81 185 ILE A C 1
ATOM 1405 O O . ILE A 1 185 ? 29.990 5.023 30.824 1.00 51.81 185 ILE A O 1
ATOM 1409 N N . ALA A 1 186 ? 32.127 5.549 31.282 1.00 43.47 186 ALA A N 1
ATOM 1410 C CA . ALA A 1 186 ? 32.183 4.848 32.557 1.00 43.47 186 ALA A CA 1
ATOM 1411 C C . ALA A 1 186 ? 31.865 5.826 33.693 1.00 43.47 186 ALA A C 1
ATOM 1413 O O . ALA A 1 186 ? 32.572 6.815 33.876 1.00 43.47 186 ALA A O 1
ATOM 1414 N N . TYR A 1 187 ? 30.825 5.530 34.473 1.00 50.06 187 TYR A N 1
ATOM 1415 C CA . TYR A 1 187 ? 30.547 6.229 35.724 1.00 50.06 187 TYR A CA 1
ATOM 1416 C C . TYR A 1 187 ? 30.989 5.348 36.894 1.00 50.06 187 TYR A C 1
ATOM 1418 O O . TYR A 1 187 ? 30.497 4.231 37.071 1.00 50.06 187 TYR A O 1
ATOM 1426 N N . VAL A 1 188 ? 31.928 5.854 37.694 1.00 45.25 188 VAL A N 1
ATOM 1427 C CA . VAL A 1 188 ? 32.352 5.223 38.949 1.00 45.25 188 VAL A CA 1
ATOM 1428 C C . VAL A 1 188 ? 31.690 5.983 40.090 1.00 45.25 188 VAL A C 1
ATOM 1430 O O . VAL A 1 188 ? 32.059 7.116 40.382 1.00 45.25 188 VAL A O 1
ATOM 1433 N N . GLY A 1 189 ? 30.685 5.370 40.712 1.00 47.75 189 GLY A N 1
ATOM 1434 C CA . GLY A 1 189 ? 30.092 5.866 41.950 1.00 47.75 189 GLY A CA 1
ATOM 1435 C C . GLY A 1 189 ? 30.564 5.017 43.126 1.00 47.75 189 GLY A C 1
ATOM 1436 O O . GLY A 1 189 ? 30.285 3.820 43.165 1.00 47.75 189 GLY A O 1
ATOM 1437 N N . CYS A 1 190 ? 31.256 5.621 44.094 1.00 38.00 190 CYS A N 1
ATOM 1438 C CA . CYS A 1 190 ? 31.430 5.013 45.412 1.00 38.00 190 CYS A CA 1
ATOM 1439 C C . CYS A 1 190 ? 30.137 5.219 46.207 1.00 38.00 190 CYS A C 1
ATOM 1441 O O . CYS A 1 190 ? 29.850 6.336 46.631 1.00 38.00 190 CYS A O 1
ATOM 1443 N N . LEU A 1 191 ? 29.357 4.153 46.409 1.00 42.50 191 LEU A N 1
ATOM 1444 C CA . LEU A 1 191 ? 28.400 4.130 47.512 1.00 42.50 191 LEU A CA 1
ATOM 1445 C C . LEU A 1 191 ? 29.186 3.824 48.788 1.00 42.50 191 LEU A C 1
ATOM 1447 O O . LEU A 1 191 ? 29.635 2.695 48.979 1.00 42.50 191 LEU A O 1
ATOM 1451 N N . SER A 1 192 ? 29.359 4.832 49.637 1.00 41.00 192 SER A N 1
ATOM 1452 C CA . SER A 1 192 ? 29.697 4.606 51.040 1.00 41.00 192 SER A CA 1
ATOM 1453 C C . SER A 1 192 ? 28.467 4.005 51.721 1.00 41.00 192 SER A C 1
ATOM 1455 O O . SER A 1 192 ? 27.373 4.557 51.596 1.00 41.00 192 SER A O 1
ATOM 1457 N N . VAL A 1 193 ? 28.653 2.842 52.348 1.00 43.41 193 VAL A N 1
ATOM 1458 C CA . VAL A 1 193 ? 27.651 2.156 53.180 1.00 43.41 193 VAL A CA 1
ATOM 1459 C C . VAL A 1 193 ? 27.445 2.929 54.474 1.00 43.41 193 VAL A C 1
ATOM 1461 O O . VAL A 1 193 ? 28.472 3.391 55.025 1.00 43.41 193 VAL A O 1
#

Organism: NCBI:txid700344

InterPro domains:
  IPR016191 Ribonuclease/ribotoxin [SSF53933] (53-152)

Radius of gyration: 26.4 Å; chains: 1; bounding box: 50×84×71 Å

Sequence (193 aa):
MVSCTYLLTLLAATAAIASPVRLSNQNGTVKIRQSGQVYVCKAGANNDGVTYGEVSQDCAIGYFREAGTKAGFSGYPKKFDNKGNVMKFASGCNENVYELPVFSNGKRYDFNAKKGSINKPGPMRVYYTKDLKFCGVGAKEHIGGTGNPHNCVLENQGVPSQGWLLVRKRGISIVLSFTGRLNWIAYVGCLSV

Secondary structure (DSSP, 8-state):
----------------------------------TTEEEEEESSTTS-S-EEEEEEHHHHHHHHHHHTTS--TT--SEEE--GGG-S-PPTT-SSSEEEEEB-TBSPBP-TTSPSSSSS---SEEEEEETT--EEEEEEEEETTTEEEEEEPEEEE-------EEEEEETTEEEEEEEETTTEEEEEEE----

Foldseek 3Di:
DDDDDDDDDDDDDPPPPPDPPPDDDDPDPPPPPLQDWKFWAAAALVNPHHTQAIAGPVLLLVQCVVQAADQAQQRPFYFDDCPPVSEDWDPPQNDQKTKAAAGRHNHHQDRNDHDDPVRPRWFKIWIAHNVSHGTAIWGANDRNNDHGIHGTDTDPPDPQPQDWDFDDDPQWTWTWTDDPDPDTDTDTDRDDD